Protein AF-A0A2R4LZC9-F1 (afdb_monomer)

Foldseek 3Di:
DVVVVLVVVVVVLCCQCPNDPVGRHDPDPVLNVLSVVLVVLSVVLVVVVVVCPDPPHDDPVSVVVSVVSVVVSVVSVVVSVVVVLVVDVVPDDPQVNVLVVLLVLLVCLLVLLVVLLVLLVVLLVCAPPPPNPVSLVVSVVSLVSNLVSLCCLQPPDDPPHPQDDDPVLNVLSVVLNVLVVVLVVLSVVCSVCSNDPCSVVSSVVNVVSSVVSSVSSVVSSVVSVVD

Organism: NCBI:txid875171

Sequence (227 aa):
MIEQTRMEISTALVALAEGNDAIPPITNGNIRTQIGSVEMVWKGLDKKAATFLSETGLTDEEVLKLTFKSQSLEKLWRNVAQSLELQTSVNQAPEKLVRTRIITTATNQSRLLQEAGKEACLIHLAHKSQVSAAQVETLKDILATFDQNIFELTFVRPASAPAPQSDVLEQAAFNTWQDWVGLETLFEGVIEDPNGQDMINLLPDMSYGIEFLNMKLHENIAIFMSL

Mean predicted aligned error: 8.37 Å

pLDDT: mean 82.49, std 9.73, range [47.84, 95.5]

Solvent-accessible surface area (backbone atoms only — not comparable to full-atom values): 12672 Å² total; per-residue (Å²): 108,72,70,55,55,55,48,51,54,53,51,49,53,48,32,48,63,70,26,53,100,89,38,76,47,57,79,53,67,69,56,46,53,42,49,55,51,33,51,56,48,44,58,60,48,52,60,50,52,55,48,50,76,35,97,80,53,75,54,72,71,54,51,52,55,49,50,58,50,51,54,51,37,51,53,41,48,50,53,41,52,52,53,53,49,52,56,44,61,78,73,53,60,71,67,60,49,54,54,49,49,52,53,51,56,54,58,45,43,51,51,38,51,54,49,35,54,49,39,54,52,49,45,54,72,38,66,95,49,98,55,54,67,70,47,44,51,52,34,50,54,37,49,55,53,40,51,54,50,52,47,38,75,51,69,61,71,64,96,78,61,86,67,77,86,45,74,68,49,53,51,46,35,46,51,49,51,56,55,43,64,61,47,49,56,56,53,49,49,46,65,76,42,56,81,43,84,61,51,77,65,47,52,61,56,45,52,52,46,47,55,54,52,38,52,49,50,52,50,43,50,51,52,59,73,75,99

Nearest PDB structures (foldseek):
  1vls-assembly1_A-2  TM=6.693E-01  e=8.346E-01  Salmonella enterica subsp. enterica serovar Typhimurium
  4e18-assembly1_A  TM=3.831E-01  e=8.152E-02  Gallus gallus
  8bsa-assembly2_B  TM=8.049E-01  e=3.812E+00  Vibrio cholerae O1 biovar El Tor str. N16961
  2asr-assembly1_A-2  TM=5.289E-01  e=5.444E-01  Escherichia coli
  2lig-assembly1_B  TM=5.229E-01  e=8.346E-01  Salmonella enterica subsp. enterica serovar Typhimurium

Structure (mmCIF, N/CA/C/O backbone):
data_AF-A0A2R4LZC9-F1
#
_entry.id   AF-A0A2R4LZC9-F1
#
loop_
_atom_site.group_PDB
_atom_site.id
_atom_site.type_symbol
_atom_site.label_atom_id
_atom_site.label_alt_id
_atom_site.label_comp_id
_atom_site.label_asym_id
_atom_site.label_entity_id
_atom_site.label_seq_id
_atom_site.pdbx_PDB_ins_code
_atom_site.Cartn_x
_atom_site.Cartn_y
_atom_site.Cartn_z
_atom_site.occupancy
_atom_site.B_iso_or_equiv
_atom_site.auth_seq_id
_atom_site.auth_comp_id
_atom_site.auth_asym_id
_atom_site.auth_atom_id
_atom_site.pdbx_PDB_model_num
ATOM 1 N N . MET A 1 1 ? -7.813 -16.197 -0.475 1.00 64.56 1 MET A N 1
ATOM 2 C CA . MET A 1 1 ? -7.073 -14.958 -0.805 1.00 64.56 1 MET A CA 1
ATOM 3 C C . MET A 1 1 ? -5.991 -14.657 0.231 1.00 64.56 1 MET A C 1
ATOM 5 O O . MET A 1 1 ? -4.830 -14.715 -0.130 1.00 64.56 1 MET A O 1
ATOM 9 N N . ILE A 1 2 ? -6.318 -14.458 1.518 1.00 70.25 2 ILE A N 1
ATOM 10 C CA . ILE A 1 2 ? -5.318 -14.106 2.554 1.00 70.25 2 ILE A CA 1
ATOM 11 C C . ILE A 1 2 ? -4.211 -15.165 2.717 1.00 70.25 2 ILE A C 1
ATOM 13 O O . ILE A 1 2 ? -3.034 -14.823 2.790 1.00 70.25 2 ILE A O 1
ATOM 17 N N . GLU A 1 3 ? -4.555 -16.456 2.731 1.00 75.31 3 GLU A N 1
ATOM 18 C CA . GLU A 1 3 ? -3.554 -17.536 2.806 1.00 75.31 3 GLU A CA 1
ATOM 19 C C . GLU A 1 3 ? -2.592 -17.541 1.613 1.00 75.31 3 GLU A C 1
ATOM 21 O O . GLU A 1 3 ? -1.402 -17.805 1.774 1.00 75.31 3 GLU A O 1
ATOM 26 N N . GLN A 1 4 ? -3.091 -17.192 0.428 1.00 78.94 4 GLN A N 1
ATOM 27 C CA . GLN A 1 4 ? -2.284 -17.108 -0.781 1.00 78.94 4 GLN A CA 1
ATOM 28 C C . GLN A 1 4 ? -1.288 -15.945 -0.699 1.00 78.94 4 GLN A C 1
ATOM 30 O O . GLN A 1 4 ? -0.097 -16.160 -0.902 1.00 78.94 4 GLN A O 1
ATOM 35 N N . THR A 1 5 ? -1.732 -14.760 -0.270 1.00 81.25 5 THR A N 1
ATOM 36 C CA . THR A 1 5 ? -0.850 -13.601 -0.046 1.00 81.25 5 THR A CA 1
ATOM 37 C C . THR A 1 5 ? 0.246 -13.902 0.983 1.00 81.25 5 THR A C 1
ATOM 39 O O . THR A 1 5 ? 1.401 -13.516 0.805 1.00 81.25 5 THR A O 1
ATOM 42 N N . ARG A 1 6 ? -0.074 -14.642 2.055 1.00 85.06 6 ARG A N 1
ATOM 43 C CA . ARG A 1 6 ? 0.916 -15.064 3.066 1.00 85.06 6 ARG A CA 1
ATOM 44 C C . ARG A 1 6 ? 2.002 -15.970 2.471 1.00 85.06 6 ARG A C 1
ATOM 46 O O . ARG A 1 6 ? 3.188 -15.815 2.784 1.00 85.06 6 ARG A O 1
ATOM 53 N N . MET A 1 7 ? 1.613 -16.903 1.602 1.00 84.88 7 MET A N 1
ATOM 54 C CA . MET A 1 7 ? 2.568 -17.754 0.889 1.00 84.88 7 MET A CA 1
ATOM 55 C C . MET A 1 7 ? 3.427 -16.938 -0.078 1.00 84.88 7 MET A C 1
ATOM 57 O O . MET A 1 7 ? 4.645 -17.071 -0.043 1.00 84.88 7 MET A O 1
ATOM 61 N N . GLU A 1 8 ? 2.823 -16.042 -0.859 1.00 86.50 8 GLU A N 1
ATOM 62 C CA . GLU A 1 8 ? 3.527 -15.182 -1.820 1.00 86.50 8 GLU A CA 1
ATOM 63 C C . GLU A 1 8 ? 4.607 -14.322 -1.152 1.00 86.50 8 GLU A C 1
ATOM 65 O O . GLU A 1 8 ? 5.733 -14.269 -1.646 1.00 86.50 8 GLU A O 1
ATOM 70 N N . ILE A 1 9 ? 4.322 -13.724 0.012 1.00 85.88 9 ILE A N 1
ATOM 71 C CA . ILE A 1 9 ? 5.315 -12.959 0.789 1.00 85.88 9 ILE A CA 1
ATOM 72 C C . ILE A 1 9 ? 6.495 -13.848 1.193 1.00 85.88 9 ILE A C 1
ATOM 74 O O . ILE A 1 9 ? 7.657 -13.453 1.072 1.00 85.88 9 ILE A O 1
ATOM 78 N N . SER A 1 10 ? 6.204 -15.063 1.657 1.00 86.81 10 SER A N 1
ATOM 79 C CA . SER A 1 10 ? 7.230 -16.014 2.085 1.00 86.81 10 SER A CA 1
ATOM 80 C C . SER A 1 10 ? 8.095 -16.466 0.903 1.00 86.81 10 SER A C 1
ATOM 82 O O . SER A 1 10 ? 9.320 -16.495 1.011 1.00 86.81 10 SER A O 1
ATOM 84 N N . THR A 1 11 ? 7.483 -16.747 -0.249 1.00 87.19 11 THR A N 1
ATOM 85 C CA . THR A 1 11 ? 8.185 -17.090 -1.493 1.00 87.19 11 THR A CA 1
ATOM 86 C C . THR A 1 11 ? 9.048 -15.931 -1.991 1.00 87.19 11 THR A C 1
ATOM 88 O O . THR A 1 11 ? 10.195 -16.151 -2.377 1.00 87.19 11 THR A O 1
ATOM 91 N N . ALA A 1 12 ? 8.543 -14.696 -1.947 1.00 86.81 12 ALA A N 1
ATOM 92 C CA . ALA A 1 12 ? 9.288 -13.513 -2.366 1.00 86.81 12 ALA A CA 1
ATOM 93 C C . ALA A 1 12 ? 10.525 -13.268 -1.486 1.00 86.81 12 ALA A C 1
ATOM 95 O O . ALA A 1 12 ? 11.595 -12.958 -2.005 1.00 86.81 12 ALA A O 1
ATOM 96 N N . LEU A 1 13 ? 10.411 -13.462 -0.168 1.00 87.06 13 LEU A N 1
ATOM 97 C CA . LEU A 1 13 ? 11.542 -13.358 0.761 1.00 87.06 13 LEU A CA 1
ATOM 98 C C . LEU A 1 13 ? 12.658 -14.353 0.430 1.00 87.06 13 LEU A C 1
ATOM 100 O O . LEU A 1 13 ? 13.827 -13.967 0.388 1.00 87.06 13 LEU A O 1
ATOM 104 N N . VAL A 1 14 ? 12.295 -15.607 0.146 1.00 86.56 14 VAL A N 1
ATOM 105 C CA . VAL A 1 14 ? 13.251 -16.642 -0.273 1.00 86.56 14 VAL A CA 1
ATOM 106 C C . VAL A 1 14 ? 13.894 -16.264 -1.605 1.00 86.56 14 VAL A C 1
ATOM 108 O O . VAL A 1 14 ? 15.117 -16.264 -1.711 1.00 86.56 14 VAL A O 1
ATOM 111 N N . ALA A 1 15 ? 13.097 -15.851 -2.594 1.00 87.38 15 ALA A N 1
ATOM 112 C CA . ALA A 1 15 ? 13.604 -15.443 -3.902 1.00 87.38 15 ALA A CA 1
ATOM 113 C C . ALA A 1 15 ? 14.590 -14.264 -3.815 1.00 87.38 15 ALA A C 1
ATOM 115 O O . ALA A 1 15 ? 15.596 -14.254 -4.515 1.00 87.38 15 ALA A O 1
ATOM 116 N N . LEU A 1 16 ? 14.353 -13.289 -2.934 1.00 85.81 16 LEU A N 1
ATOM 117 C CA . LEU A 1 16 ? 15.263 -12.155 -2.735 1.00 85.81 16 LEU A CA 1
ATOM 118 C C . LEU A 1 16 ? 16.578 -12.559 -2.046 1.00 85.81 16 LEU A C 1
ATOM 120 O O . LEU A 1 16 ? 17.628 -11.972 -2.323 1.00 85.81 16 LEU A O 1
ATOM 124 N N . ALA A 1 17 ? 16.531 -13.544 -1.146 1.00 84.81 17 ALA A N 1
ATOM 125 C CA . ALA A 1 17 ? 17.695 -14.008 -0.396 1.00 84.81 17 ALA A CA 1
ATOM 126 C C . ALA A 1 17 ? 18.562 -15.009 -1.179 1.00 84.81 17 ALA A C 1
ATOM 128 O O . ALA A 1 17 ? 19.791 -14.921 -1.133 1.00 84.81 17 ALA A O 1
ATOM 129 N N . GLU A 1 18 ? 17.928 -15.952 -1.874 1.00 86.50 18 GLU A N 1
ATOM 130 C CA . GLU A 1 18 ? 18.571 -17.108 -2.514 1.00 86.50 18 GLU A CA 1
ATOM 131 C C . GLU A 1 18 ? 18.628 -16.992 -4.041 1.00 86.50 18 GLU A C 1
ATOM 133 O O . GLU A 1 18 ? 19.470 -17.623 -4.680 1.00 86.50 18 GLU A O 1
ATOM 138 N N . GLY A 1 19 ? 17.799 -16.124 -4.622 1.00 84.31 19 GLY A N 1
ATOM 139 C CA . GLY A 1 19 ? 17.602 -16.021 -6.061 1.00 84.31 19 GLY A CA 1
ATOM 140 C C . GLY A 1 19 ? 16.638 -17.077 -6.608 1.00 84.31 19 GLY A C 1
ATOM 141 O O . GLY A 1 19 ? 16.327 -18.076 -5.963 1.00 84.31 19 GLY A O 1
ATOM 142 N N . ASN A 1 20 ? 16.152 -16.847 -7.823 1.00 88.38 20 ASN A N 1
ATOM 143 C CA . ASN A 1 20 ? 15.437 -17.815 -8.652 1.00 88.38 20 ASN A CA 1
ATOM 144 C C . ASN A 1 20 ? 15.659 -17.491 -10.144 1.00 88.38 20 ASN A C 1
ATOM 146 O O . ASN A 1 20 ? 16.451 -16.610 -10.479 1.00 88.38 20 ASN A O 1
ATOM 150 N N . ASP A 1 21 ? 14.946 -18.175 -11.041 1.00 81.12 21 ASP A N 1
ATOM 151 C CA . ASP A 1 21 ? 15.086 -17.987 -12.495 1.00 81.12 21 ASP A CA 1
ATOM 152 C C . ASP A 1 21 ? 14.778 -16.553 -12.975 1.00 81.12 21 ASP A C 1
ATOM 154 O O . ASP A 1 21 ? 15.247 -16.143 -14.036 1.00 81.12 21 ASP A O 1
ATOM 158 N N . ALA A 1 22 ? 14.007 -15.779 -12.205 1.00 79.31 22 ALA A N 1
ATOM 159 C CA . ALA A 1 22 ? 13.596 -14.417 -12.548 1.00 79.31 22 ALA A CA 1
ATOM 160 C C . ALA A 1 22 ? 14.361 -13.326 -11.776 1.00 79.31 22 ALA A C 1
ATOM 162 O O . ALA A 1 22 ? 14.477 -12.198 -12.256 1.00 79.31 22 ALA A O 1
ATOM 163 N N . ILE A 1 23 ? 14.866 -13.633 -10.580 1.00 80.25 23 ILE A N 1
ATOM 164 C CA . ILE A 1 23 ? 15.463 -12.673 -9.650 1.00 80.25 23 ILE A CA 1
ATOM 165 C C . ILE A 1 23 ? 16.840 -13.198 -9.231 1.00 80.25 23 ILE A C 1
ATOM 167 O O . ILE A 1 23 ? 16.914 -14.210 -8.535 1.00 80.25 23 ILE A O 1
ATOM 171 N N . PRO A 1 24 ? 17.948 -12.533 -9.604 1.00 84.00 24 PRO A N 1
ATOM 172 C CA . PRO A 1 24 ? 19.263 -12.925 -9.116 1.00 84.00 24 PRO A CA 1
ATOM 173 C C . PRO A 1 24 ? 19.381 -12.666 -7.603 1.00 84.00 24 PRO A C 1
ATOM 175 O O . PRO A 1 24 ? 18.796 -11.704 -7.096 1.00 84.00 24 PRO A O 1
ATOM 178 N N . PRO A 1 25 ? 20.174 -13.471 -6.874 1.00 85.56 25 PRO A N 1
ATOM 179 C CA . PRO A 1 25 ? 20.336 -13.301 -5.436 1.00 85.56 25 PRO A CA 1
ATOM 180 C C . PRO A 1 25 ? 20.969 -11.948 -5.100 1.00 85.56 25 PRO A C 1
ATOM 182 O O . PRO A 1 25 ? 21.952 -11.525 -5.720 1.00 85.56 25 PRO A O 1
ATOM 185 N N . ILE A 1 26 ? 20.456 -11.285 -4.063 1.00 85.00 26 ILE A N 1
ATOM 186 C CA . ILE A 1 26 ? 21.040 -10.037 -3.567 1.00 85.00 26 ILE A CA 1
ATOM 187 C C . ILE A 1 26 ? 22.349 -10.349 -2.839 1.00 85.00 26 ILE A C 1
ATOM 189 O O . ILE A 1 26 ? 22.366 -10.997 -1.796 1.00 85.00 26 ILE A O 1
ATOM 193 N N . THR A 1 27 ? 23.468 -9.840 -3.356 1.00 84.25 27 THR A N 1
ATOM 194 C CA . THR A 1 27 ? 24.811 -10.100 -2.805 1.00 84.2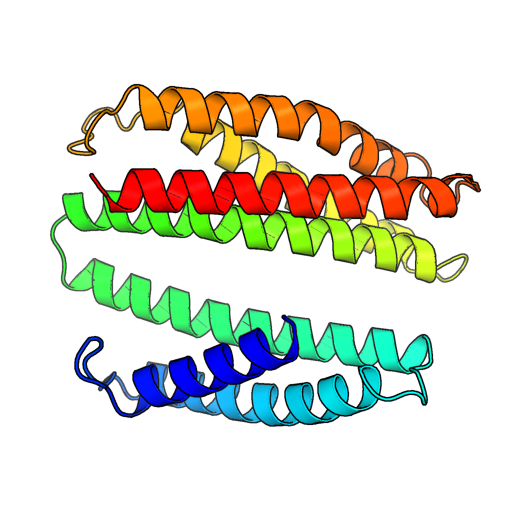5 27 THR A CA 1
ATOM 195 C C . THR A 1 27 ? 25.283 -9.050 -1.795 1.00 84.25 27 THR A C 1
ATOM 197 O O . THR A 1 27 ? 26.231 -9.296 -1.050 1.00 84.25 27 THR A O 1
ATOM 200 N N . ASN A 1 28 ? 24.624 -7.889 -1.722 1.00 87.38 28 ASN A N 1
ATOM 201 C CA . ASN A 1 28 ? 24.984 -6.818 -0.792 1.00 87.38 28 ASN A CA 1
ATOM 202 C C . ASN A 1 28 ? 24.701 -7.229 0.668 1.00 87.38 28 ASN A C 1
ATOM 204 O O . ASN A 1 28 ? 23.551 -7.454 1.045 1.00 87.38 28 ASN A O 1
ATOM 208 N N . GLY A 1 29 ? 25.743 -7.282 1.506 1.00 86.56 29 GLY A N 1
ATOM 209 C CA . GLY A 1 29 ? 25.640 -7.751 2.895 1.00 86.56 29 GLY A CA 1
ATOM 210 C C . GLY A 1 29 ? 24.701 -6.931 3.791 1.00 86.56 29 GLY A C 1
ATOM 211 O O . GLY A 1 29 ? 24.009 -7.503 4.638 1.00 86.56 29 GLY A O 1
ATOM 212 N N . ASN A 1 30 ? 24.608 -5.615 3.574 1.00 87.00 30 ASN A N 1
ATOM 213 C CA . ASN A 1 30 ? 23.707 -4.754 4.344 1.00 87.00 30 ASN A CA 1
ATOM 214 C C . ASN A 1 30 ? 22.245 -5.042 3.986 1.00 87.00 30 ASN A C 1
ATOM 216 O O . ASN A 1 30 ? 21.420 -5.234 4.878 1.00 87.00 30 ASN A O 1
ATOM 220 N N . ILE A 1 31 ? 21.941 -5.151 2.689 1.00 87.56 31 ILE A N 1
ATOM 221 C CA . ILE A 1 31 ? 20.583 -5.448 2.210 1.00 87.56 31 ILE A CA 1
ATOM 222 C C . ILE A 1 31 ? 20.159 -6.856 2.647 1.00 87.56 31 ILE A C 1
ATOM 224 O O . ILE A 1 31 ? 19.050 -7.038 3.141 1.00 87.56 31 ILE A O 1
ATOM 228 N N . ARG A 1 32 ? 21.060 -7.847 2.586 1.00 88.50 32 ARG A N 1
ATOM 229 C CA . ARG A 1 32 ? 20.784 -9.203 3.098 1.00 88.50 32 ARG A CA 1
ATOM 230 C C . ARG A 1 32 ? 20.438 -9.217 4.587 1.00 88.50 32 ARG A C 1
ATOM 232 O O . ARG A 1 32 ? 19.522 -9.925 4.993 1.00 88.50 32 ARG A O 1
ATOM 239 N N . THR A 1 33 ? 21.137 -8.426 5.400 1.00 89.81 33 THR A N 1
ATOM 240 C CA . THR A 1 33 ? 20.854 -8.323 6.843 1.00 89.81 33 THR A CA 1
ATOM 241 C C . THR A 1 33 ? 19.473 -7.715 7.101 1.00 89.81 33 THR A C 1
ATOM 243 O O . THR A 1 33 ? 18.733 -8.174 7.976 1.00 89.81 33 THR A O 1
ATOM 246 N N . GLN A 1 34 ? 19.094 -6.706 6.313 1.00 89.00 34 GLN A N 1
ATOM 247 C CA . GLN A 1 34 ? 17.756 -6.121 6.374 1.00 89.00 34 GLN A CA 1
ATOM 248 C C . GLN A 1 34 ? 16.681 -7.140 5.967 1.00 89.00 34 GLN A C 1
ATOM 250 O O . GLN A 1 34 ? 15.702 -7.285 6.693 1.00 89.00 34 GLN A O 1
ATOM 255 N N . ILE A 1 35 ? 16.889 -7.907 4.889 1.00 88.75 35 ILE A N 1
ATOM 256 C CA . ILE A 1 35 ? 15.975 -8.983 4.461 1.00 88.75 35 ILE A CA 1
ATOM 257 C C . ILE A 1 35 ? 15.809 -10.039 5.561 1.00 88.75 35 ILE A C 1
ATOM 259 O O . ILE A 1 35 ? 14.683 -10.402 5.887 1.00 88.75 35 ILE A O 1
ATOM 263 N N . GLY A 1 36 ? 16.894 -10.472 6.211 1.00 88.12 36 GLY A N 1
ATOM 264 C CA . GLY A 1 36 ? 16.802 -11.408 7.339 1.00 88.12 36 GLY A CA 1
ATOM 265 C C . GLY A 1 36 ? 16.009 -10.842 8.527 1.00 88.12 36 GLY A C 1
ATOM 266 O O . GLY A 1 36 ? 15.264 -11.561 9.193 1.00 88.12 36 GLY A O 1
ATOM 267 N N . SER A 1 37 ? 16.106 -9.531 8.765 1.00 89.50 37 SER A N 1
ATOM 268 C CA . SER A 1 37 ? 15.310 -8.848 9.794 1.00 89.50 37 SER A CA 1
ATOM 269 C C . SER A 1 37 ? 13.822 -8.815 9.432 1.00 89.50 37 SER A C 1
ATOM 271 O O . SER A 1 37 ? 12.977 -9.065 10.293 1.00 89.50 37 SER A O 1
ATOM 273 N N . VAL A 1 38 ? 13.498 -8.554 8.160 1.00 89.69 38 VAL A N 1
ATOM 274 C CA . VAL A 1 38 ? 12.129 -8.631 7.626 1.00 89.69 38 VAL A CA 1
ATOM 275 C C . VAL A 1 38 ? 11.570 -10.042 7.800 1.00 89.69 38 VAL A C 1
ATOM 277 O O . VAL A 1 38 ? 10.480 -10.199 8.341 1.00 89.69 38 VAL A O 1
ATOM 280 N N . GLU A 1 39 ? 12.324 -11.070 7.409 1.00 89.62 39 GLU A N 1
ATOM 281 C CA . GLU A 1 39 ? 11.902 -12.471 7.499 1.00 89.62 39 GLU A CA 1
ATOM 282 C C . GLU A 1 39 ? 11.582 -12.883 8.945 1.00 89.62 39 GLU A C 1
ATOM 284 O O . GLU A 1 39 ? 10.563 -13.526 9.212 1.00 89.62 39 GLU A O 1
ATOM 289 N N . MET A 1 40 ? 12.416 -12.471 9.904 1.00 88.69 40 MET A N 1
ATOM 290 C CA . MET A 1 40 ? 12.198 -12.749 11.324 1.00 88.69 40 MET A CA 1
ATOM 291 C C . MET A 1 40 ? 10.902 -12.107 11.845 1.00 88.69 40 MET A C 1
ATOM 293 O O . MET A 1 40 ? 10.131 -12.758 12.556 1.00 88.69 40 MET A O 1
ATOM 297 N N . VAL A 1 41 ? 10.644 -10.842 11.498 1.00 88.25 41 VAL A N 1
ATOM 298 C CA . VAL A 1 41 ? 9.414 -10.144 11.905 1.00 88.25 41 VAL A CA 1
ATOM 299 C C . VAL A 1 41 ? 8.193 -10.744 11.207 1.00 88.25 41 VAL A C 1
ATOM 301 O O . VAL A 1 41 ? 7.177 -10.968 11.869 1.00 88.25 41 VAL A O 1
ATOM 304 N N . TRP A 1 42 ? 8.308 -11.074 9.917 1.00 89.94 42 TRP A N 1
ATOM 305 C CA . TRP A 1 42 ? 7.261 -11.731 9.138 1.00 89.94 42 TRP A CA 1
ATOM 306 C C . TRP A 1 42 ? 6.847 -13.061 9.761 1.00 89.94 42 TRP A C 1
ATOM 308 O O . TRP A 1 42 ? 5.672 -13.237 10.049 1.00 89.94 42 TRP A O 1
ATOM 318 N N . LYS A 1 43 ? 7.789 -13.954 10.091 1.00 87.25 43 LYS A N 1
ATOM 319 C CA . LYS A 1 43 ? 7.489 -15.237 10.760 1.00 87.25 43 LYS A CA 1
ATOM 320 C C . LYS A 1 43 ? 6.693 -15.054 12.057 1.00 87.25 43 LYS A C 1
ATOM 322 O O . LYS A 1 43 ? 5.785 -15.829 12.358 1.00 87.25 43 LYS A O 1
ATOM 327 N N . GLY A 1 44 ? 7.016 -14.018 12.832 1.00 84.38 44 GLY A N 1
ATOM 328 C CA . GLY A 1 44 ? 6.282 -13.677 14.050 1.00 84.38 44 GLY A CA 1
ATOM 329 C C . GLY A 1 44 ? 4.873 -13.133 13.787 1.00 84.38 44 GLY A C 1
ATOM 330 O O . GLY A 1 44 ? 3.962 -13.409 14.572 1.00 84.38 44 GLY A O 1
ATOM 331 N N . LEU A 1 45 ? 4.695 -12.361 12.713 1.00 85.56 45 LEU A N 1
ATOM 332 C CA . LEU A 1 45 ? 3.406 -11.811 12.290 1.00 85.56 45 LEU A CA 1
ATOM 333 C C . LEU A 1 45 ? 2.510 -12.894 11.678 1.00 85.56 45 LEU A C 1
ATOM 335 O O . LEU A 1 45 ? 1.354 -13.010 12.067 1.00 85.56 45 LEU A O 1
ATOM 339 N N . ASP A 1 46 ? 3.064 -13.725 10.801 1.00 86.62 46 ASP A N 1
ATOM 340 C CA . ASP A 1 46 ? 2.389 -14.808 10.088 1.00 86.62 46 ASP A CA 1
ATOM 341 C C . ASP A 1 46 ? 1.723 -15.800 11.051 1.00 86.62 46 ASP A C 1
ATOM 343 O O . ASP A 1 46 ? 0.550 -16.144 10.904 1.00 86.62 46 ASP A O 1
ATOM 347 N N . LYS A 1 47 ? 2.431 -16.159 12.130 1.00 81.38 47 LYS A N 1
ATOM 348 C CA . LYS A 1 47 ? 1.883 -17.000 13.201 1.00 81.38 47 LYS A CA 1
ATOM 349 C C . LYS A 1 47 ? 0.651 -16.376 13.865 1.00 81.38 47 LYS A C 1
ATOM 351 O O . LYS A 1 47 ? -0.293 -17.090 14.180 1.00 81.38 47 LYS A O 1
ATOM 356 N N . LYS A 1 48 ? 0.660 -15.059 14.094 1.00 78.31 48 LYS A N 1
ATOM 357 C CA . LYS A 1 48 ? -0.468 -14.343 14.712 1.00 78.31 48 LYS A CA 1
ATOM 358 C C . LYS A 1 48 ? -1.617 -14.120 13.735 1.00 78.31 48 LYS A C 1
ATOM 360 O O . LYS A 1 48 ? -2.768 -14.223 14.140 1.00 78.31 48 LYS A O 1
ATOM 365 N N . ALA A 1 49 ? -1.314 -13.860 12.465 1.00 78.44 49 ALA A N 1
ATOM 366 C CA . ALA A 1 49 ? -2.310 -13.775 11.404 1.00 78.44 49 ALA A CA 1
ATOM 367 C C . ALA A 1 49 ? -3.050 -15.111 11.233 1.00 78.44 49 ALA A C 1
ATOM 369 O O . ALA A 1 49 ? -4.268 -15.117 11.106 1.00 78.44 49 ALA A O 1
ATOM 370 N N . ALA A 1 50 ? -2.354 -16.250 11.328 1.00 77.50 50 ALA A N 1
ATOM 371 C CA . ALA A 1 50 ? -3.000 -17.564 11.333 1.00 77.50 50 ALA A CA 1
ATOM 372 C C . ALA A 1 50 ? -3.981 -17.738 12.508 1.00 77.50 50 ALA A C 1
ATOM 374 O O . ALA A 1 50 ? -5.053 -18.303 12.329 1.00 77.50 50 ALA A O 1
ATOM 375 N N . THR A 1 51 ? -3.638 -17.228 13.697 1.00 74.12 51 THR A N 1
ATOM 376 C CA . THR A 1 51 ? -4.540 -17.229 14.862 1.00 74.12 51 THR A CA 1
ATOM 377 C C . THR A 1 51 ? -5.733 -16.291 14.668 1.00 74.12 51 THR A C 1
ATOM 379 O O . THR A 1 51 ? -6.847 -16.670 15.008 1.00 74.12 51 THR A O 1
ATOM 382 N N . PHE A 1 52 ? -5.538 -15.110 14.075 1.00 72.50 52 PHE A N 1
ATOM 383 C CA . PHE A 1 52 ? -6.638 -14.193 13.751 1.00 72.50 52 PHE A CA 1
ATOM 384 C C . PHE A 1 52 ? -7.659 -14.813 12.792 1.00 72.50 52 PHE A C 1
ATOM 386 O O . PHE A 1 52 ? -8.857 -14.645 12.970 1.00 72.50 52 PHE A O 1
ATOM 393 N N . LEU A 1 53 ? -7.176 -15.551 11.791 1.00 73.94 53 LEU A N 1
ATOM 394 C CA . LEU A 1 53 ? -8.015 -16.229 10.801 1.00 73.94 53 LEU A CA 1
ATOM 395 C C . LEU A 1 53 ? -8.688 -17.500 11.345 1.00 73.94 53 LEU A C 1
ATOM 397 O O . LEU A 1 53 ? -9.479 -18.117 10.637 1.00 73.94 53 LEU A O 1
ATOM 401 N N . SER A 1 54 ? -8.364 -17.909 12.574 1.00 73.69 54 SER A N 1
ATOM 402 C CA . SER A 1 54 ? -9.031 -19.022 13.246 1.00 73.69 54 SER A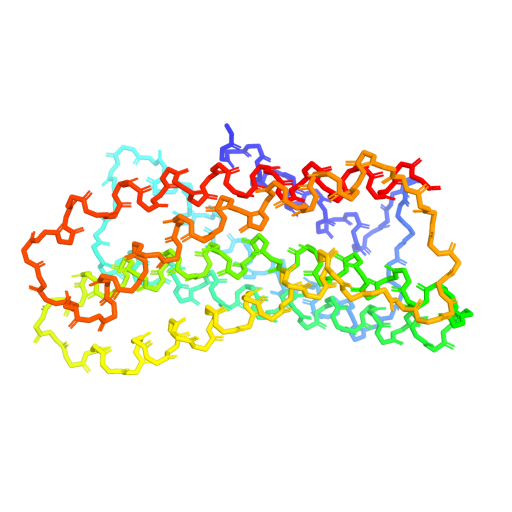 CA 1
ATOM 403 C C . SER A 1 54 ? -10.290 -18.543 13.977 1.00 73.69 54 SER A C 1
ATOM 405 O O . SER A 1 54 ? -10.399 -17.377 14.349 1.00 73.69 54 SER A O 1
ATOM 407 N N . GLU A 1 55 ? -11.244 -19.446 14.212 1.00 62.59 55 GLU A N 1
ATOM 408 C CA . GLU A 1 55 ? -12.579 -19.126 14.757 1.00 62.59 55 GLU A CA 1
ATOM 409 C C . GLU A 1 55 ? -12.576 -18.458 16.148 1.00 62.59 55 GLU A C 1
ATOM 411 O O . GLU A 1 55 ? -13.614 -18.003 16.620 1.00 62.59 55 GLU A O 1
ATOM 416 N N . THR A 1 56 ? -11.427 -18.377 16.824 1.00 68.69 56 THR A N 1
ATOM 417 C CA . THR A 1 56 ? -11.305 -17.796 18.167 1.00 68.69 56 THR A CA 1
ATOM 418 C C . THR A 1 56 ? -11.278 -16.266 18.207 1.00 68.69 56 THR A C 1
ATOM 420 O O . THR A 1 56 ? -11.397 -15.710 19.297 1.00 68.69 56 THR A O 1
ATOM 423 N N . GLY A 1 57 ? -11.163 -15.579 17.063 1.00 63.34 57 GLY A N 1
ATOM 424 C CA . GLY A 1 57 ? -11.106 -14.111 17.001 1.00 63.34 57 GLY A CA 1
ATOM 425 C C . GLY A 1 57 ? -9.898 -13.504 17.737 1.00 63.34 57 GLY A C 1
ATOM 426 O O . GLY A 1 57 ? -9.065 -14.217 18.295 1.00 63.34 57 GLY A O 1
ATOM 427 N N . LEU A 1 58 ? -9.780 -12.174 17.717 1.00 73.25 58 LEU A N 1
ATOM 428 C CA . LEU A 1 58 ? -8.801 -11.413 18.506 1.00 73.25 58 LEU A CA 1
ATOM 429 C C . LEU A 1 58 ? -9.513 -10.307 19.287 1.00 73.25 58 LEU A C 1
ATOM 431 O O . LEU A 1 58 ? -10.506 -9.752 18.823 1.00 73.25 58 LEU A O 1
ATOM 435 N N . THR A 1 59 ? -8.978 -9.965 20.454 1.00 79.75 59 THR A N 1
ATOM 436 C CA . THR A 1 59 ? -9.387 -8.779 21.222 1.00 79.75 59 THR A CA 1
ATOM 437 C C . THR A 1 59 ? -8.827 -7.490 20.605 1.00 79.75 59 THR A C 1
ATOM 439 O O . THR A 1 59 ? -7.799 -7.524 19.925 1.00 79.75 59 THR A O 1
ATOM 442 N N . ASP A 1 60 ? -9.431 -6.333 20.894 1.00 75.44 60 ASP A N 1
ATOM 443 C CA . ASP A 1 60 ? -8.955 -5.024 20.402 1.00 75.44 60 ASP A CA 1
ATOM 444 C C . ASP A 1 60 ? -7.481 -4.760 20.755 1.00 75.44 60 ASP A C 1
ATOM 446 O O . ASP A 1 60 ? -6.703 -4.270 19.936 1.00 75.44 60 ASP A O 1
ATOM 450 N N . GLU A 1 61 ? -7.049 -5.152 21.958 1.00 78.00 61 GLU A N 1
ATOM 451 C CA . GLU A 1 61 ? -5.652 -5.022 22.387 1.00 78.00 61 GLU A CA 1
ATOM 452 C C . GLU A 1 61 ? -4.705 -5.884 21.532 1.00 78.00 61 GLU A C 1
ATOM 454 O O . GLU A 1 61 ? -3.574 -5.490 21.223 1.00 78.00 61 GLU A O 1
ATOM 459 N N . GLU A 1 62 ? -5.146 -7.073 21.127 1.00 78.31 62 GLU A N 1
ATOM 460 C CA . GLU A 1 62 ? -4.382 -7.953 20.247 1.00 78.31 62 GLU A CA 1
ATOM 461 C C . GLU A 1 62 ? -4.337 -7.433 18.812 1.00 78.31 62 GLU A C 1
ATOM 463 O O . GLU A 1 62 ? -3.277 -7.529 18.186 1.00 78.31 62 GLU A O 1
ATOM 468 N N . VAL A 1 63 ? -5.427 -6.831 18.326 1.00 76.25 63 VAL A N 1
ATOM 469 C CA . VAL A 1 63 ? -5.478 -6.135 17.033 1.00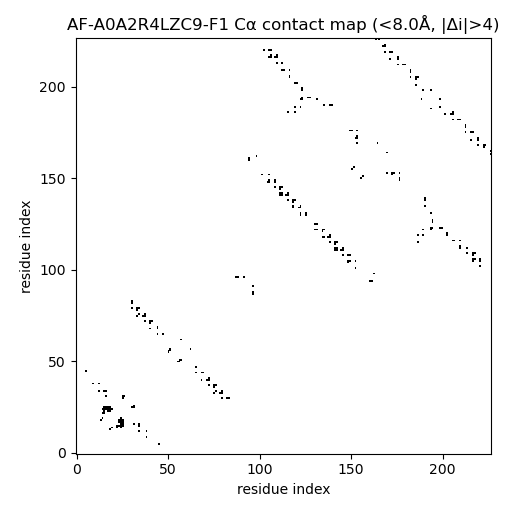 76.25 63 VAL A CA 1
ATOM 470 C C . VAL A 1 63 ? -4.498 -4.962 17.029 1.00 76.25 63 VAL A C 1
ATOM 472 O O . VAL A 1 63 ? -3.649 -4.890 16.143 1.00 76.25 63 VAL A O 1
ATOM 475 N N . LEU A 1 64 ? -4.493 -4.115 18.063 1.00 77.12 64 LEU A N 1
ATOM 476 C CA . LEU A 1 64 ? -3.524 -3.017 18.195 1.00 77.12 64 LEU A CA 1
ATOM 477 C C . LEU A 1 64 ? -2.074 -3.525 18.193 1.00 77.12 64 LEU A C 1
ATOM 479 O O . LEU A 1 64 ? -1.217 -3.004 17.476 1.00 77.12 64 LEU A O 1
ATOM 483 N N . LYS A 1 65 ? -1.777 -4.594 18.945 1.00 80.38 65 LYS A N 1
ATOM 484 C CA . LYS A 1 65 ? -0.443 -5.226 18.949 1.00 80.38 65 LYS A CA 1
ATOM 485 C C . LYS A 1 65 ? -0.065 -5.812 17.587 1.00 80.38 65 LYS A C 1
ATOM 487 O O . LYS A 1 65 ? 1.123 -5.837 17.252 1.00 80.38 65 LYS A O 1
ATOM 492 N N . LEU A 1 66 ? -1.032 -6.335 16.834 1.00 80.50 66 LEU A N 1
ATOM 493 C CA . LEU A 1 66 ? -0.820 -6.835 15.478 1.00 80.50 66 LEU A CA 1
ATOM 494 C C . LEU A 1 66 ? -0.480 -5.678 14.533 1.00 80.50 66 LEU A C 1
ATOM 496 O O . LEU A 1 66 ? 0.500 -5.783 13.798 1.00 80.50 66 LEU A O 1
ATOM 500 N N . THR A 1 67 ? -1.189 -4.555 14.650 1.00 79.31 67 THR A N 1
ATOM 501 C CA . THR A 1 67 ? -0.939 -3.320 13.896 1.00 79.31 67 THR A CA 1
ATOM 502 C C . THR A 1 67 ? 0.460 -2.754 14.145 1.00 79.31 67 THR A C 1
ATOM 504 O O . THR A 1 67 ? 1.183 -2.448 13.202 1.00 79.31 67 THR A O 1
ATOM 507 N N . PHE A 1 68 ? 0.933 -2.703 15.394 1.00 79.69 68 PHE A N 1
ATOM 508 C CA . PHE A 1 68 ? 2.310 -2.262 15.667 1.00 79.69 68 PHE A CA 1
ATOM 509 C C . PHE A 1 68 ? 3.369 -3.176 15.027 1.00 79.69 68 PHE A C 1
ATOM 511 O O . PHE A 1 68 ? 4.430 -2.722 14.581 1.00 79.69 68 PHE A O 1
ATOM 518 N N . LYS A 1 69 ? 3.102 -4.487 14.974 1.00 81.81 69 LYS A N 1
ATOM 519 C CA . LYS A 1 69 ? 3.997 -5.452 14.322 1.00 81.81 69 LYS A CA 1
ATOM 520 C C . LYS A 1 69 ? 3.959 -5.331 12.802 1.00 81.81 69 LYS A C 1
ATOM 522 O O . LYS A 1 69 ? 5.024 -5.424 12.193 1.00 81.81 69 LYS A O 1
ATOM 527 N N . SER A 1 70 ? 2.791 -5.106 12.201 1.00 82.31 70 SER A N 1
ATOM 528 C CA . SER A 1 70 ? 2.681 -4.881 10.758 1.00 82.31 70 SER A CA 1
ATOM 529 C C . SER A 1 70 ? 3.384 -3.585 10.345 1.00 82.31 70 SER A C 1
ATOM 531 O O . SER A 1 70 ? 4.184 -3.623 9.417 1.00 82.31 70 SER A O 1
ATOM 533 N N . GLN A 1 71 ? 3.237 -2.495 11.104 1.00 81.94 71 GLN A N 1
ATOM 534 C CA . GLN A 1 71 ? 3.982 -1.244 10.886 1.00 81.94 71 GLN A CA 1
ATOM 535 C C . GLN A 1 71 ? 5.501 -1.442 10.986 1.00 81.94 71 GLN A C 1
ATOM 537 O O . GLN A 1 71 ? 6.275 -0.895 10.200 1.00 81.94 71 GLN A O 1
ATOM 542 N N . SER A 1 72 ? 5.953 -2.248 11.951 1.00 83.88 72 SER A N 1
ATOM 543 C CA . SER A 1 72 ? 7.377 -2.573 12.090 1.00 83.88 72 SER A CA 1
ATOM 544 C C . SER A 1 72 ? 7.899 -3.343 10.875 1.00 83.88 72 SER A C 1
ATOM 546 O O . SER A 1 72 ? 8.992 -3.052 10.385 1.00 83.88 72 SER A O 1
ATOM 548 N N . LEU A 1 73 ? 7.118 -4.305 10.375 1.00 86.38 73 LEU A N 1
ATOM 549 C CA . LEU A 1 73 ? 7.445 -5.059 9.169 1.00 86.38 73 LEU A CA 1
ATOM 550 C C . LEU A 1 73 ? 7.489 -4.150 7.937 1.00 86.38 73 LEU A C 1
ATOM 552 O O . LEU A 1 73 ? 8.451 -4.203 7.177 1.00 86.38 73 LEU A O 1
ATOM 556 N N . GLU A 1 74 ? 6.491 -3.285 7.775 1.00 84.62 74 GLU A N 1
ATOM 557 C CA . GLU A 1 74 ? 6.409 -2.316 6.683 1.00 84.62 74 GLU A CA 1
ATOM 558 C C . GLU A 1 74 ? 7.627 -1.386 6.667 1.00 84.62 74 GLU A C 1
ATOM 560 O O . GLU A 1 74 ? 8.265 -1.203 5.630 1.00 84.62 74 GLU A O 1
ATOM 565 N N . LYS A 1 75 ? 8.022 -0.855 7.829 1.00 85.31 75 LYS A N 1
ATOM 566 C CA . LYS A 1 75 ? 9.217 -0.012 7.956 1.00 85.31 75 LYS A CA 1
ATOM 567 C C . LYS A 1 75 ? 10.486 -0.746 7.525 1.00 85.31 75 LYS A C 1
ATOM 569 O O . LYS A 1 75 ? 11.320 -0.170 6.827 1.00 85.31 75 LYS A O 1
ATOM 574 N N . LEU A 1 76 ? 10.652 -2.003 7.936 1.00 85.50 76 LEU A N 1
ATOM 575 C CA . LEU A 1 76 ? 11.802 -2.809 7.525 1.00 85.50 76 LEU A CA 1
ATOM 576 C C . LEU A 1 76 ? 11.781 -3.073 6.017 1.00 85.50 76 LEU A C 1
ATOM 578 O O . LEU A 1 76 ? 12.822 -2.952 5.370 1.00 85.50 76 LEU A O 1
ATOM 582 N N . TRP A 1 77 ? 10.606 -3.349 5.450 1.00 84.56 77 TRP A N 1
ATOM 583 C CA . TRP A 1 77 ? 10.456 -3.529 4.012 1.00 84.56 77 TRP A CA 1
ATOM 584 C C . TRP A 1 77 ? 10.810 -2.272 3.221 1.00 84.56 77 TRP A C 1
ATOM 586 O O . TRP A 1 77 ? 11.542 -2.352 2.234 1.00 84.56 77 TRP A O 1
ATOM 596 N N . ARG A 1 78 ? 10.380 -1.097 3.691 1.00 81.38 78 ARG A N 1
ATOM 597 C CA . ARG A 1 78 ? 10.753 0.192 3.095 1.00 81.38 78 ARG A CA 1
ATOM 598 C C . ARG A 1 78 ? 12.260 0.413 3.089 1.00 81.38 78 ARG A C 1
ATOM 600 O O . ARG A 1 78 ? 12.793 0.879 2.088 1.00 81.38 78 ARG A O 1
ATOM 607 N N . ASN A 1 79 ? 12.953 0.046 4.164 1.00 84.75 79 ASN A N 1
ATOM 608 C CA . ASN A 1 79 ? 14.409 0.173 4.225 1.00 84.75 79 ASN A CA 1
ATOM 609 C C . ASN A 1 79 ? 15.106 -0.712 3.180 1.00 84.75 79 ASN A C 1
ATOM 611 O O . ASN A 1 79 ? 16.079 -0.275 2.562 1.00 84.75 79 ASN A O 1
ATOM 615 N N . VAL A 1 80 ? 14.599 -1.931 2.957 1.00 85.56 80 VAL A N 1
ATOM 616 C CA . VAL A 1 80 ? 15.107 -2.818 1.898 1.00 85.56 80 VAL A CA 1
ATOM 617 C C . VAL A 1 80 ? 14.853 -2.201 0.524 1.00 85.56 80 VAL A C 1
ATOM 619 O O . VAL A 1 80 ? 15.789 -2.081 -0.264 1.00 85.56 80 VAL A O 1
ATOM 622 N N . ALA A 1 81 ? 13.623 -1.751 0.253 1.00 83.06 81 ALA A N 1
ATOM 623 C CA . ALA A 1 81 ? 13.255 -1.135 -1.021 1.00 83.06 81 ALA A CA 1
ATOM 624 C C . ALA A 1 81 ? 14.112 0.104 -1.333 1.00 83.06 81 ALA A C 1
ATOM 626 O O . ALA A 1 81 ? 14.685 0.197 -2.414 1.00 83.06 81 ALA A O 1
ATOM 627 N N . GLN A 1 82 ? 14.293 1.005 -0.362 1.00 81.44 82 GLN A N 1
ATOM 628 C CA . GLN A 1 82 ? 15.152 2.187 -0.506 1.00 81.44 82 GLN A CA 1
ATOM 629 C C . GLN A 1 82 ? 16.617 1.819 -0.751 1.00 81.44 82 GLN A C 1
ATOM 631 O O . GLN A 1 82 ? 17.291 2.453 -1.561 1.00 81.44 82 GLN A O 1
ATOM 636 N N . SER A 1 83 ? 17.125 0.786 -0.075 1.00 84.25 83 SER A N 1
ATOM 637 C CA . SER A 1 83 ? 18.506 0.337 -0.273 1.00 84.25 83 SER A CA 1
ATOM 638 C C . SER A 1 83 ? 18.710 -0.265 -1.669 1.00 84.25 83 SER A C 1
ATOM 640 O O . SER A 1 83 ? 19.745 -0.028 -2.296 1.00 84.25 83 SER A O 1
ATOM 642 N N . LEU A 1 84 ? 17.713 -0.991 -2.186 1.00 81.75 84 LEU A N 1
ATOM 643 C CA . LEU A 1 84 ? 17.703 -1.514 -3.554 1.00 81.75 84 LEU A CA 1
ATOM 644 C C . LEU A 1 84 ? 17.582 -0.399 -4.597 1.00 81.75 84 LEU A C 1
ATOM 646 O O . LEU A 1 84 ? 18.284 -0.426 -5.610 1.00 81.75 84 LEU A O 1
ATOM 650 N N . GLU A 1 85 ? 16.747 0.608 -4.347 1.00 77.06 85 GLU A N 1
ATOM 651 C CA . GLU A 1 85 ? 16.616 1.776 -5.220 1.00 77.06 85 GLU A CA 1
ATOM 652 C C . GLU A 1 85 ? 17.927 2.566 -5.280 1.00 77.06 85 GLU A C 1
ATOM 654 O O . GLU A 1 85 ? 18.403 2.887 -6.369 1.00 77.06 85 GLU A O 1
ATOM 659 N N . LEU A 1 86 ? 18.575 2.802 -4.135 1.00 80.31 86 LEU A N 1
ATOM 660 C CA . LEU A 1 86 ? 19.873 3.470 -4.075 1.00 80.31 86 LEU A CA 1
ATOM 661 C C . LEU A 1 86 ? 20.930 2.687 -4.862 1.00 80.31 86 LEU A C 1
ATOM 663 O O . LEU A 1 86 ? 21.635 3.266 -5.690 1.00 80.31 86 LEU A O 1
ATOM 667 N N . GLN A 1 87 ? 20.998 1.367 -4.675 1.00 78.00 87 GLN A N 1
ATOM 668 C CA . GLN A 1 87 ? 21.890 0.510 -5.455 1.00 78.00 87 GLN A CA 1
ATOM 669 C C . GLN A 1 87 ? 21.595 0.608 -6.959 1.00 78.00 87 GLN A C 1
ATOM 671 O O . GLN A 1 87 ? 22.518 0.643 -7.771 1.00 78.00 87 GLN A O 1
ATOM 676 N N . THR A 1 88 ? 20.323 0.679 -7.341 1.00 72.56 88 THR A N 1
ATOM 677 C CA . THR A 1 88 ? 19.897 0.818 -8.738 1.00 72.56 88 THR A CA 1
ATOM 678 C C . THR A 1 88 ? 20.286 2.186 -9.306 1.00 72.56 88 THR A C 1
ATOM 680 O O . THR A 1 88 ? 20.807 2.256 -10.418 1.00 72.56 88 THR A O 1
ATOM 683 N N . SER A 1 89 ? 20.143 3.260 -8.522 1.00 69.62 89 SER A N 1
ATOM 684 C CA . SER A 1 89 ? 20.507 4.633 -8.905 1.00 69.62 89 SER A CA 1
ATOM 685 C C . SER A 1 89 ? 21.985 4.840 -9.196 1.00 69.62 89 SER A C 1
ATOM 687 O O . SER A 1 89 ? 22.331 5.622 -10.075 1.00 69.62 89 SER A O 1
ATOM 689 N N . VAL A 1 90 ? 22.853 4.095 -8.513 1.00 71.12 90 VAL A N 1
ATOM 690 C CA . VAL A 1 90 ? 24.302 4.146 -8.740 1.00 71.12 90 VAL A CA 1
ATOM 691 C C . VAL A 1 90 ? 24.693 3.407 -10.027 1.00 71.12 90 VAL A C 1
ATOM 693 O O . VAL A 1 90 ? 25.707 3.731 -10.638 1.00 71.12 90 VAL A O 1
ATOM 696 N N . ASN A 1 91 ? 23.889 2.431 -10.462 1.00 66.31 91 ASN A N 1
ATOM 697 C CA . ASN A 1 91 ? 24.264 1.470 -11.503 1.00 66.31 91 ASN A CA 1
ATOM 698 C C . ASN A 1 91 ? 23.498 1.622 -12.830 1.00 66.31 91 ASN A C 1
ATOM 700 O O . ASN A 1 91 ? 23.780 0.878 -13.770 1.00 66.31 91 ASN A O 1
ATOM 704 N N . GLN A 1 92 ? 22.516 2.525 -12.933 1.00 69.75 92 GLN A N 1
ATOM 705 C CA . GLN A 1 92 ? 21.646 2.625 -14.111 1.00 69.75 92 GLN A CA 1
ATOM 706 C C . GLN A 1 92 ? 21.642 4.005 -14.779 1.00 69.75 92 GLN A C 1
ATOM 708 O O . GLN A 1 92 ? 21.892 5.034 -14.159 1.00 69.75 92 GLN A O 1
ATOM 713 N N . ALA A 1 93 ? 21.322 4.008 -16.077 1.00 71.00 93 ALA A N 1
ATOM 714 C CA . ALA A 1 93 ? 21.151 5.220 -16.870 1.00 71.00 93 ALA A CA 1
ATOM 715 C C . ALA A 1 93 ? 19.953 6.066 -16.373 1.00 71.00 93 ALA A C 1
ATOM 717 O O . ALA A 1 93 ? 18.961 5.486 -15.919 1.00 71.00 93 ALA A O 1
ATOM 718 N N . PRO A 1 94 ? 19.987 7.408 -16.521 1.00 69.75 94 PRO A N 1
ATOM 719 C CA . PRO A 1 94 ? 18.958 8.321 -16.004 1.00 69.75 94 PRO A CA 1
ATOM 720 C C . PRO A 1 94 ? 17.513 7.966 -16.385 1.00 69.75 94 PRO A C 1
ATOM 722 O O . PRO A 1 94 ? 16.608 8.094 -15.566 1.00 69.75 94 PRO A O 1
ATOM 725 N N . GLU A 1 95 ? 17.288 7.459 -17.597 1.00 67.88 95 GLU A N 1
ATOM 726 C CA . GLU A 1 95 ? 15.958 7.066 -18.086 1.00 67.88 95 GLU A CA 1
ATOM 727 C C . GLU A 1 95 ? 15.351 5.909 -17.280 1.00 67.88 95 GLU A C 1
ATOM 729 O O . GLU A 1 95 ? 14.167 5.930 -16.933 1.00 67.88 95 GLU A O 1
ATOM 734 N N . LYS A 1 96 ? 16.172 4.920 -16.899 1.00 71.00 96 LYS A N 1
ATOM 735 C CA . LYS A 1 96 ? 15.719 3.804 -16.060 1.00 71.00 96 LYS A CA 1
ATOM 736 C C . LYS A 1 96 ? 15.380 4.259 -14.641 1.00 71.00 96 LYS A C 1
ATOM 738 O O . LYS A 1 96 ? 14.510 3.665 -14.006 1.00 71.00 96 LYS A O 1
ATOM 743 N N . LEU A 1 97 ? 16.006 5.335 -14.163 1.00 70.56 97 LEU A N 1
ATOM 744 C CA . LEU A 1 97 ? 15.703 5.927 -12.858 1.00 70.56 97 LEU A CA 1
ATOM 745 C C . LEU A 1 97 ? 14.358 6.642 -12.855 1.00 70.56 97 LEU A C 1
ATOM 747 O O . LEU A 1 97 ? 13.611 6.509 -11.893 1.00 70.56 97 LEU A O 1
ATOM 751 N N . VAL A 1 98 ? 14.014 7.340 -13.940 1.00 74.94 98 VAL A N 1
ATOM 752 C CA . VAL A 1 98 ? 12.686 7.952 -14.090 1.00 74.94 98 VAL A CA 1
ATOM 753 C C . VAL A 1 98 ? 11.602 6.874 -14.107 1.00 74.94 98 VAL A C 1
ATOM 755 O O . VAL A 1 98 ? 10.650 6.967 -13.336 1.00 74.94 98 VAL A O 1
ATOM 758 N N . ARG A 1 99 ? 11.776 5.807 -14.903 1.00 76.94 99 ARG A N 1
ATOM 759 C CA . ARG A 1 99 ? 10.837 4.670 -14.926 1.00 76.94 99 ARG A CA 1
ATOM 760 C C . ARG A 1 99 ? 10.701 4.014 -13.550 1.00 76.94 99 ARG A C 1
ATOM 762 O O . ARG A 1 99 ? 9.589 3.755 -13.110 1.00 76.94 99 ARG A O 1
ATOM 769 N N . THR A 1 100 ? 11.820 3.790 -12.860 1.00 76.12 100 THR A N 1
ATOM 770 C CA . THR A 1 100 ? 11.827 3.213 -11.505 1.00 76.12 100 THR A CA 1
ATOM 771 C C . THR A 1 100 ? 11.061 4.095 -10.523 1.00 76.12 100 THR A C 1
ATOM 773 O O . THR A 1 100 ? 10.233 3.581 -9.784 1.00 76.12 100 THR A O 1
ATOM 776 N N . ARG A 1 101 ? 11.256 5.420 -10.554 1.00 76.25 101 ARG A N 1
ATOM 777 C CA . ARG A 1 101 ? 10.515 6.350 -9.688 1.00 76.25 101 ARG A CA 1
ATOM 778 C C . ARG A 1 101 ? 9.015 6.324 -9.951 1.00 76.25 101 ARG A C 1
ATOM 780 O O . ARG A 1 101 ? 8.263 6.271 -8.992 1.00 76.25 101 ARG A O 1
ATOM 787 N N . ILE A 1 102 ? 8.582 6.300 -11.215 1.00 78.62 102 ILE A N 1
ATOM 788 C CA . ILE A 1 102 ? 7.153 6.193 -11.562 1.00 78.62 102 ILE A CA 1
ATOM 789 C C . ILE A 1 102 ? 6.557 4.904 -10.984 1.00 78.62 102 ILE A C 1
ATOM 791 O O . ILE A 1 102 ? 5.527 4.956 -10.317 1.00 78.62 102 ILE A O 1
ATOM 795 N N . ILE A 1 103 ? 7.233 3.763 -11.172 1.00 80.12 103 ILE A N 1
ATOM 796 C CA . ILE A 1 103 ? 6.793 2.471 -10.622 1.00 80.12 103 ILE A CA 1
ATOM 797 C C . ILE A 1 103 ? 6.721 2.536 -9.095 1.00 80.12 103 ILE A C 1
ATOM 799 O O . ILE A 1 103 ? 5.716 2.127 -8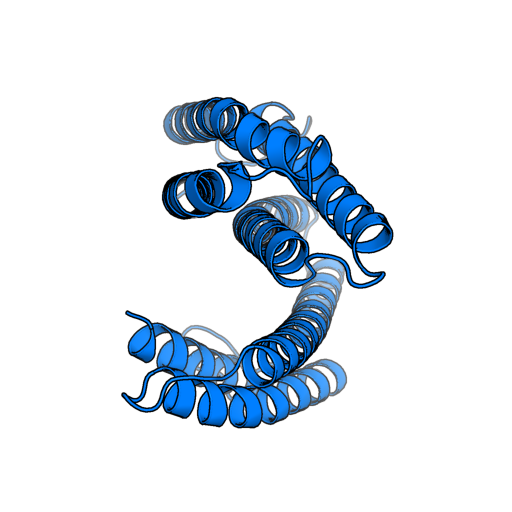.516 1.00 80.12 103 ILE A O 1
ATOM 803 N N . THR A 1 104 ? 7.753 3.068 -8.438 1.00 78.88 104 THR A N 1
ATOM 804 C CA . THR A 1 104 ? 7.797 3.213 -6.979 1.00 78.88 104 THR A CA 1
ATOM 805 C C . THR A 1 104 ? 6.662 4.105 -6.474 1.00 78.88 104 THR A C 1
ATOM 807 O O . THR A 1 104 ? 5.949 3.714 -5.553 1.00 78.88 104 THR A O 1
ATOM 810 N N . THR A 1 105 ? 6.447 5.275 -7.080 1.00 81.00 105 THR A N 1
ATOM 811 C CA . THR A 1 105 ? 5.374 6.205 -6.703 1.00 81.00 105 THR A CA 1
ATOM 812 C C . THR A 1 105 ? 3.994 5.582 -6.897 1.00 81.00 105 THR A C 1
ATOM 814 O O . THR A 1 105 ? 3.171 5.655 -5.983 1.00 81.00 105 THR A O 1
ATOM 817 N N . ALA A 1 106 ? 3.758 4.912 -8.028 1.00 81.69 106 ALA A N 1
ATOM 818 C CA . ALA A 1 106 ? 2.500 4.227 -8.313 1.00 81.69 106 ALA A CA 1
ATOM 819 C C . ALA A 1 106 ? 2.248 3.066 -7.338 1.00 81.69 106 ALA A C 1
ATOM 821 O O . ALA A 1 106 ? 1.172 2.969 -6.757 1.00 81.69 106 ALA A O 1
ATOM 822 N N . THR A 1 107 ? 3.263 2.240 -7.070 1.00 81.75 107 THR A N 1
ATOM 823 C CA . THR A 1 107 ? 3.168 1.120 -6.114 1.00 81.75 107 THR A CA 1
ATOM 824 C C . THR A 1 107 ? 2.907 1.617 -4.689 1.00 81.75 107 THR A C 1
ATOM 826 O O . THR A 1 107 ? 2.172 0.995 -3.923 1.00 81.75 107 THR A O 1
ATOM 829 N N . ASN A 1 108 ? 3.464 2.776 -4.325 1.00 85.75 108 ASN A N 1
ATOM 830 C CA . ASN A 1 108 ? 3.241 3.387 -3.019 1.00 85.75 108 ASN A CA 1
ATOM 831 C C . ASN A 1 108 ? 1.808 3.905 -2.819 1.00 85.75 108 ASN A C 1
ATOM 833 O O . ASN A 1 108 ? 1.418 4.067 -1.663 1.00 85.75 108 ASN A O 1
ATOM 837 N N . GLN A 1 109 ? 1.024 4.137 -3.879 1.00 89.94 109 GLN A N 1
ATOM 838 C CA . GLN A 1 109 ? -0.358 4.621 -3.748 1.00 89.94 109 GLN A CA 1
ATOM 839 C C . GLN A 1 109 ? -1.247 3.597 -3.048 1.00 89.94 109 GLN A C 1
ATOM 841 O O . GLN A 1 109 ? -1.898 3.924 -2.061 1.00 89.94 109 GLN A O 1
ATOM 846 N N . SER A 1 110 ? -1.198 2.335 -3.478 1.00 88.94 110 SER A N 1
ATOM 847 C CA . SER A 1 110 ? -1.928 1.239 -2.831 1.00 88.94 110 SER A CA 1
ATOM 848 C C . SER A 1 110 ? -1.613 1.144 -1.340 1.00 88.94 110 SER A C 1
ATOM 850 O O . SER A 1 110 ? -2.505 0.962 -0.517 1.00 88.94 110 SER A O 1
ATOM 852 N N . ARG A 1 111 ? -0.338 1.323 -0.979 1.00 87.88 111 ARG A N 1
ATOM 853 C CA . ARG A 1 111 ? 0.113 1.326 0.415 1.00 87.88 111 ARG A CA 1
ATOM 854 C C . ARG A 1 111 ? -0.464 2.506 1.197 1.00 87.88 111 ARG A C 1
ATOM 856 O O . ARG A 1 111 ? -1.034 2.284 2.256 1.00 87.88 111 ARG A O 1
ATOM 863 N N . LEU A 1 112 ? -0.320 3.730 0.685 1.00 92.62 112 LEU A N 1
ATOM 864 C CA . LEU A 1 112 ? -0.835 4.950 1.322 1.00 92.62 112 LEU A CA 1
ATOM 865 C C . LEU A 1 112 ? -2.347 4.858 1.559 1.00 92.62 112 LEU A C 1
ATOM 867 O O . LEU A 1 112 ? -2.817 5.179 2.643 1.00 92.62 112 LEU A O 1
ATOM 871 N N . LEU A 1 113 ? -3.092 4.337 0.585 1.00 92.62 113 LEU A N 1
ATOM 872 C CA . LEU A 1 113 ? -4.537 4.174 0.686 1.00 92.62 113 LEU A CA 1
ATOM 873 C C . LEU A 1 113 ? -4.949 3.183 1.787 1.00 92.62 113 LEU A C 1
ATOM 875 O O . LEU A 1 113 ? -5.849 3.454 2.581 1.00 92.62 113 LEU A O 1
ATOM 879 N N . GLN A 1 114 ? -4.260 2.043 1.871 1.00 90.06 114 GLN A N 1
ATOM 880 C CA . GLN A 1 114 ? -4.471 1.058 2.938 1.00 90.06 114 GLN A CA 1
ATOM 881 C C . GLN A 1 114 ? -4.052 1.613 4.308 1.00 90.06 114 GLN A C 1
ATOM 883 O O . GLN A 1 114 ? -4.704 1.350 5.319 1.00 90.06 114 GLN A O 1
ATOM 888 N N . GLU A 1 115 ? -2.979 2.407 4.352 1.00 91.00 115 GLU A N 1
ATOM 889 C CA . GLU A 1 115 ? -2.524 3.078 5.568 1.00 91.00 115 GLU A CA 1
ATOM 890 C C . GLU A 1 115 ? -3.558 4.098 6.062 1.00 91.00 115 GLU A C 1
ATOM 892 O O . GLU 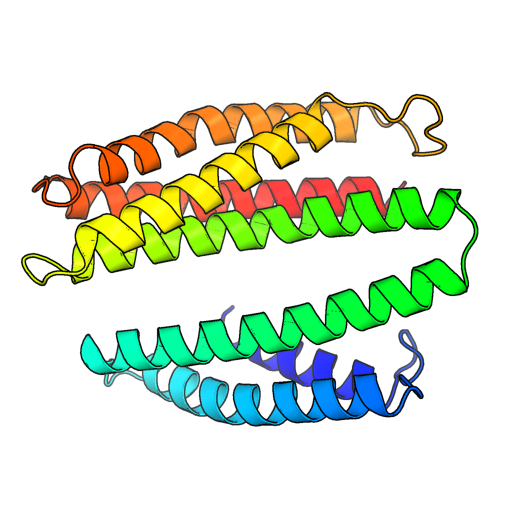A 1 115 ? -3.861 4.106 7.254 1.00 91.00 115 GLU A O 1
ATOM 897 N N . ALA A 1 116 ? -4.163 4.871 5.155 1.00 92.88 116 ALA A N 1
ATOM 898 C CA . ALA A 1 116 ? -5.235 5.811 5.466 1.00 92.88 116 ALA A CA 1
ATOM 899 C C . ALA A 1 116 ? -6.463 5.097 6.057 1.00 92.88 116 ALA A C 1
ATOM 901 O O . ALA A 1 116 ? -6.944 5.483 7.122 1.00 92.88 116 ALA A O 1
ATOM 902 N N . GLY A 1 117 ? -6.930 4.009 5.430 1.00 91.50 117 GLY A N 1
ATOM 903 C CA . GLY A 1 117 ? -8.050 3.215 5.956 1.00 91.50 117 GLY A CA 1
ATOM 904 C C . GLY A 1 117 ? -7.769 2.629 7.339 1.00 91.50 117 GLY A C 1
ATOM 905 O O . GLY A 1 117 ? -8.619 2.647 8.229 1.00 91.50 117 GLY A O 1
ATOM 906 N N . LYS A 1 118 ? -6.536 2.164 7.560 1.00 90.06 118 LYS A N 1
ATOM 907 C CA . LYS A 1 118 ? -6.078 1.698 8.872 1.00 90.06 118 LYS A CA 1
ATOM 908 C C . LYS A 1 118 ? -6.111 2.824 9.910 1.00 90.06 118 LYS A C 1
ATOM 910 O O . LYS A 1 118 ? -6.599 2.585 11.011 1.00 90.06 118 LYS A O 1
ATOM 915 N N . GLU A 1 119 ? -5.619 4.025 9.596 1.00 90.19 119 GLU A N 1
ATOM 916 C CA . GLU A 1 119 ? -5.693 5.155 10.536 1.00 90.19 119 GLU A CA 1
ATOM 917 C C . GLU A 1 119 ? -7.145 5.547 10.842 1.00 90.19 119 GLU A C 1
ATOM 919 O O . GLU A 1 119 ? -7.471 5.757 12.008 1.00 90.19 119 GLU A O 1
ATOM 924 N N . ALA A 1 120 ? -8.045 5.532 9.854 1.00 89.94 120 ALA A N 1
ATOM 925 C CA . ALA A 1 120 ? -9.472 5.769 10.079 1.00 89.94 120 ALA A CA 1
ATOM 926 C C . ALA A 1 120 ? -10.097 4.751 11.054 1.00 89.94 120 ALA A C 1
ATOM 928 O O . ALA A 1 120 ? -10.799 5.129 11.996 1.00 89.94 120 ALA A O 1
ATOM 929 N N . CYS A 1 121 ? -9.778 3.463 10.901 1.00 87.50 121 CYS A N 1
ATOM 930 C CA . CYS A 1 121 ? -10.193 2.424 11.847 1.00 87.50 121 CYS A CA 1
ATOM 931 C C . CYS A 1 121 ? -9.616 2.645 13.253 1.00 87.50 121 CYS A C 1
ATOM 933 O O . CYS A 1 121 ? -10.318 2.458 14.245 1.00 87.50 121 CYS A O 1
ATOM 935 N N . LEU A 1 122 ? -8.344 3.039 13.367 1.00 85.75 122 LEU A N 1
ATOM 936 C CA . LEU A 1 122 ? -7.708 3.286 14.665 1.00 85.75 122 LEU A CA 1
ATOM 937 C C . LEU A 1 122 ? -8.308 4.503 15.376 1.00 85.75 122 LEU A C 1
ATOM 939 O O . LEU A 1 122 ? -8.525 4.440 16.586 1.00 85.75 122 LEU A O 1
ATOM 943 N N . ILE A 1 123 ? -8.633 5.565 14.634 1.00 86.25 123 ILE A N 1
ATOM 944 C CA . ILE A 1 123 ? -9.353 6.738 15.147 1.00 86.25 123 ILE A CA 1
ATOM 945 C C . ILE A 1 123 ? -10.696 6.307 15.747 1.00 86.25 123 ILE A C 1
ATOM 947 O O . ILE A 1 123 ? -11.003 6.675 16.882 1.00 86.25 123 ILE A O 1
ATOM 951 N N . HIS A 1 124 ? -11.451 5.462 15.038 1.00 83.69 124 HIS A N 1
ATOM 952 C CA . HIS A 1 124 ? -12.717 4.926 15.535 1.00 83.69 124 HIS A CA 1
ATOM 953 C C . HIS A 1 124 ? -12.542 4.069 16.802 1.00 83.69 124 HIS A C 1
ATOM 955 O O . HIS A 1 124 ? -13.241 4.277 17.795 1.00 83.69 124 HIS A O 1
ATOM 961 N N . LEU A 1 125 ? -11.585 3.133 16.798 1.00 79.25 125 LEU A N 1
ATOM 962 C CA . LEU A 1 125 ? -11.327 2.224 17.923 1.00 79.25 125 LEU A CA 1
ATOM 963 C C . LEU A 1 125 ? -10.805 2.943 19.174 1.00 79.25 125 LEU A C 1
ATOM 965 O O . LEU A 1 125 ? -11.048 2.495 20.293 1.00 79.25 125 LEU A O 1
ATOM 969 N N . ALA A 1 126 ? -10.108 4.068 19.016 1.00 76.88 126 ALA A N 1
ATOM 970 C CA . ALA A 1 126 ? -9.552 4.831 20.131 1.00 76.88 126 ALA A CA 1
ATOM 971 C C . ALA A 1 126 ? -10.605 5.553 20.993 1.00 76.88 126 ALA A C 1
ATOM 973 O O . ALA A 1 126 ? -10.225 6.164 21.997 1.00 76.88 126 ALA A O 1
ATOM 974 N N . HIS A 1 127 ? -11.889 5.492 20.618 1.00 64.94 127 HIS A N 1
ATOM 975 C CA . HIS A 1 127 ? -13.046 6.156 21.227 1.00 64.94 127 HIS A CA 1
ATOM 976 C C . HIS A 1 127 ? -12.831 6.597 22.695 1.00 64.94 127 HIS A C 1
ATOM 978 O O . HIS A 1 127 ? -12.749 5.778 23.612 1.00 64.94 127 HIS A O 1
ATOM 984 N N . LYS A 1 128 ? -12.762 7.919 22.929 1.00 57.56 128 LYS A N 1
ATOM 985 C CA . LYS A 1 128 ? -12.596 8.585 24.248 1.00 57.56 128 LYS A CA 1
ATOM 986 C C . LYS A 1 128 ? -11.252 8.404 24.978 1.00 57.56 128 LYS A C 1
ATOM 988 O O . LYS A 1 128 ? -11.074 9.009 26.036 1.00 57.56 128 LYS A O 1
ATOM 993 N N . SER A 1 129 ? -10.297 7.644 24.448 1.00 56.88 129 SER A N 1
ATOM 994 C CA . SER A 1 129 ? -8.905 7.640 24.924 1.00 56.88 129 SER A CA 1
ATOM 995 C C . SER A 1 129 ? -8.071 8.659 24.128 1.00 56.88 129 SER A C 1
ATOM 997 O O . SER A 1 129 ? -8.413 8.990 23.000 1.00 56.88 129 SER A O 1
ATOM 999 N N . GLN A 1 130 ? -7.019 9.224 24.727 1.00 55.88 130 GLN A N 1
ATOM 1000 C CA . GLN A 1 130 ? -6.242 10.406 24.285 1.00 55.88 130 GLN A CA 1
ATOM 1001 C C . GLN A 1 130 ? -5.527 10.331 22.904 1.00 55.88 130 GLN A C 1
ATOM 1003 O O . GLN A 1 130 ? -4.546 11.038 22.687 1.00 55.88 130 GLN A O 1
ATOM 1008 N N . VAL A 1 131 ? -5.976 9.509 21.955 1.00 57.88 131 VAL A N 1
ATOM 1009 C CA . VAL A 1 131 ? -5.252 9.201 20.707 1.00 57.88 131 VAL A CA 1
ATOM 1010 C C . VAL A 1 131 ? -5.754 9.987 19.479 1.00 57.88 131 VAL A C 1
ATOM 1012 O O . VAL A 1 131 ? -5.159 9.892 18.414 1.00 57.88 131 VAL A O 1
ATOM 1015 N N . SER A 1 132 ? -6.782 10.840 19.574 1.00 67.56 132 SER A N 1
ATOM 1016 C CA . SER A 1 132 ? -7.392 11.390 18.345 1.00 67.56 132 SER A CA 1
ATOM 1017 C C . SER A 1 132 ? -6.514 12.380 17.563 1.00 67.56 132 SER A C 1
ATOM 1019 O O . SER A 1 132 ? -6.442 12.283 16.345 1.00 67.56 132 SER A O 1
ATOM 1021 N N . ALA A 1 133 ? -5.807 13.311 18.211 1.00 76.19 133 ALA A N 1
ATOM 1022 C CA . ALA A 1 133 ? -5.153 14.406 17.480 1.00 76.19 133 ALA A CA 1
ATOM 1023 C C . ALA A 1 133 ? -3.947 13.950 16.638 1.00 76.19 133 ALA A C 1
ATOM 1025 O O . ALA A 1 133 ? -3.865 14.265 15.458 1.00 76.19 133 ALA A O 1
ATOM 1026 N N . ALA A 1 134 ? -3.023 13.177 17.218 1.00 82.88 134 ALA A N 1
ATOM 1027 C CA . ALA A 1 134 ? -1.832 12.720 16.495 1.00 82.88 134 ALA A CA 1
ATOM 1028 C C . ALA A 1 134 ? -2.178 11.757 15.348 1.00 82.88 134 ALA A C 1
ATOM 1030 O O . ALA A 1 134 ? -1.503 11.738 14.319 1.00 82.88 134 ALA A O 1
ATOM 1031 N N . GLN A 1 135 ? -3.236 10.966 15.526 1.00 84.44 135 GLN A N 1
ATOM 1032 C CA . GLN A 1 135 ? -3.664 9.985 14.540 1.00 84.44 135 GLN A CA 1
ATOM 1033 C C . GLN A 1 135 ? -4.426 10.636 13.382 1.00 84.44 135 GLN A C 1
ATOM 1035 O O . GLN A 1 135 ? -4.188 10.294 12.228 1.00 84.44 135 GLN A O 1
ATOM 1040 N N . VAL A 1 136 ? -5.241 11.655 13.676 1.00 88.56 136 VAL A N 1
ATOM 1041 C CA . VAL A 1 136 ? -5.851 12.525 12.660 1.00 88.56 136 VAL A CA 1
ATOM 1042 C C . VAL A 1 136 ? -4.784 13.269 11.852 1.00 88.56 136 VAL A C 1
ATOM 1044 O O . VAL A 1 136 ? -4.882 13.311 10.631 1.00 88.56 136 VAL A O 1
ATOM 1047 N N . GLU A 1 137 ? -3.741 13.812 12.488 1.00 90.50 137 GLU A N 1
ATOM 1048 C CA . GLU A 1 137 ? -2.643 14.455 11.746 1.00 90.50 137 GLU A CA 1
ATOM 1049 C C . GLU A 1 137 ? -1.874 13.452 10.873 1.00 90.50 137 GLU A C 1
ATOM 1051 O O . GLU A 1 137 ? -1.579 13.743 9.719 1.00 90.50 137 GLU A O 1
ATOM 1056 N N . THR A 1 138 ? -1.639 12.234 11.371 1.00 90.88 138 THR A N 1
ATOM 1057 C CA . THR A 1 138 ? -1.029 11.162 10.56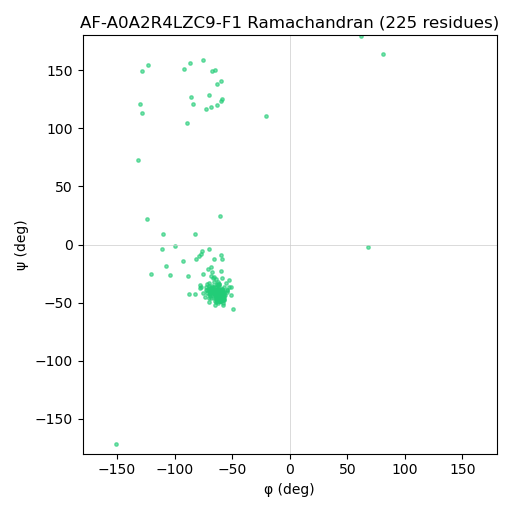4 1.00 90.88 138 THR A CA 1
ATOM 1058 C C . THR A 1 138 ? -1.890 10.828 9.343 1.00 90.88 138 THR A C 1
ATOM 1060 O O . THR A 1 138 ? -1.363 10.695 8.240 1.00 90.88 138 THR A O 1
ATOM 1063 N N . LEU A 1 139 ? -3.213 10.729 9.517 1.00 93.56 139 LEU A N 1
ATOM 1064 C CA . LEU A 1 139 ? -4.146 10.512 8.414 1.00 93.56 139 LEU A CA 1
ATOM 1065 C C . LEU A 1 139 ? -4.061 11.651 7.385 1.00 93.56 139 LEU A C 1
ATOM 1067 O O . LEU A 1 139 ? -3.908 11.372 6.201 1.00 93.56 139 LEU A O 1
ATOM 1071 N N . LYS A 1 140 ? -4.070 12.919 7.815 1.00 94.06 140 LYS A N 1
ATOM 1072 C CA . LYS A 1 140 ? -3.923 14.076 6.912 1.00 94.06 140 LYS A CA 1
ATOM 1073 C C . LYS A 1 140 ? -2.633 14.028 6.095 1.00 94.06 140 LYS A C 1
ATOM 1075 O O . LYS A 1 140 ? -2.678 14.244 4.887 1.00 94.06 140 LYS A O 1
ATOM 1080 N N . ASP A 1 141 ? -1.503 13.712 6.725 1.00 94.44 141 ASP A N 1
ATOM 1081 C CA . ASP A 1 141 ? -0.208 13.618 6.041 1.00 94.44 141 ASP A CA 1
ATOM 1082 C C . ASP A 1 141 ? -0.197 12.506 4.976 1.00 94.44 141 ASP A C 1
ATOM 1084 O O . ASP A 1 141 ? 0.357 12.678 3.882 1.00 94.44 141 ASP A O 1
ATOM 1088 N N . ILE A 1 142 ? -0.828 11.364 5.277 1.00 94.56 142 ILE A N 1
ATOM 1089 C CA . ILE A 1 142 ? -0.983 10.251 4.332 1.00 94.56 142 ILE A CA 1
ATOM 1090 C C . ILE A 1 142 ? -1.829 10.687 3.132 1.00 94.56 142 ILE A C 1
ATOM 1092 O O . ILE A 1 142 ? -1.403 10.467 1.997 1.00 94.56 142 ILE A O 1
ATOM 1096 N N . LEU A 1 143 ? -2.984 11.317 3.374 1.00 95.50 143 LE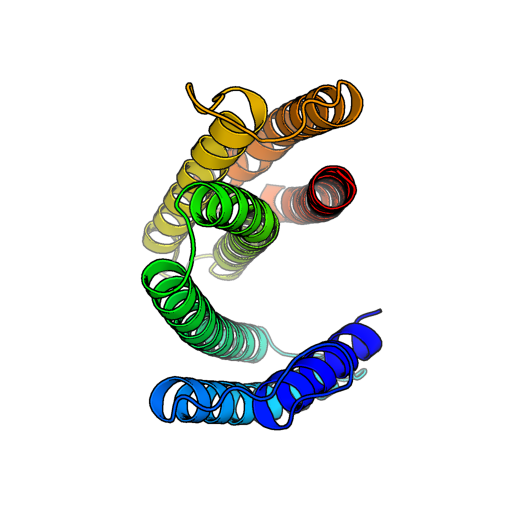U A N 1
ATOM 1097 C CA . LEU A 1 143 ? -3.899 11.771 2.321 1.00 95.50 143 LEU A CA 1
ATOM 1098 C C . LEU A 1 143 ? -3.239 12.828 1.437 1.00 95.50 143 LEU A C 1
ATOM 1100 O O . LEU A 1 143 ? -3.211 12.660 0.226 1.00 95.50 143 LEU A O 1
ATOM 1104 N N . ALA A 1 144 ? -2.589 13.836 2.024 1.00 93.75 144 ALA A N 1
ATOM 1105 C CA . ALA A 1 144 ? -1.871 14.864 1.271 1.00 93.75 144 ALA A CA 1
ATOM 1106 C C . ALA A 1 144 ? -0.762 14.269 0.381 1.00 93.75 144 ALA A C 1
ATOM 1108 O O . ALA A 1 144 ? -0.542 14.708 -0.749 1.00 93.75 144 ALA A O 1
ATOM 1109 N N . THR A 1 145 ? -0.064 13.242 0.877 1.00 92.44 145 THR A N 1
ATOM 1110 C CA . THR A 1 145 ? 0.946 12.526 0.090 1.00 92.44 145 THR A CA 1
ATOM 1111 C C . THR A 1 145 ? 0.309 11.707 -1.035 1.00 92.44 145 THR A C 1
ATOM 1113 O O . THR A 1 145 ? 0.863 11.644 -2.133 1.00 92.44 145 THR A O 1
ATOM 1116 N N . PHE A 1 146 ? -0.820 11.045 -0.779 1.00 93.75 146 PHE A N 1
ATOM 1117 C CA . PHE A 1 146 ? -1.562 10.295 -1.792 1.00 93.75 146 PHE A CA 1
ATOM 1118 C C . PHE A 1 146 ? -2.065 11.230 -2.899 1.00 93.75 146 PHE A C 1
ATOM 1120 O O . PHE A 1 146 ? -1.734 11.017 -4.063 1.00 93.75 146 PHE A O 1
ATOM 1127 N N . ASP A 1 147 ? -2.728 12.325 -2.530 1.00 92.19 147 ASP A N 1
ATOM 1128 C CA . ASP A 1 147 ? -3.224 13.380 -3.419 1.00 92.19 147 ASP A CA 1
ATOM 1129 C C . ASP A 1 147 ? -2.168 13.875 -4.390 1.00 92.19 147 ASP A C 1
ATOM 1131 O O . ASP A 1 147 ? -2.342 13.828 -5.612 1.00 92.19 147 ASP A O 1
ATOM 1135 N N . GLN A 1 148 ? -1.037 14.313 -3.836 1.00 90.56 148 GLN A N 1
ATOM 1136 C CA . GLN A 1 148 ? 0.052 14.862 -4.624 1.00 90.56 148 GLN A CA 1
ATOM 1137 C C . GLN A 1 148 ? 0.559 13.836 -5.639 1.00 90.56 148 GLN A C 1
ATOM 1139 O O . GLN A 1 148 ? 0.760 14.159 -6.809 1.00 90.56 148 GLN A O 1
ATOM 1144 N N . ASN A 1 149 ? 0.739 12.587 -5.213 1.00 90.38 149 ASN A N 1
ATOM 1145 C CA . ASN A 1 149 ? 1.244 11.537 -6.084 1.00 90.38 149 ASN A CA 1
ATOM 1146 C C . ASN A 1 149 ? 0.230 11.130 -7.157 1.00 90.38 149 ASN A C 1
ATOM 1148 O O . ASN A 1 149 ? 0.622 10.942 -8.307 1.00 90.38 149 ASN A O 1
ATOM 1152 N N . ILE A 1 150 ? -1.053 10.980 -6.815 1.00 89.31 150 ILE A N 1
ATOM 1153 C CA . ILE A 1 150 ? -2.091 10.644 -7.794 1.00 89.31 150 ILE A CA 1
ATOM 1154 C C . ILE A 1 150 ? -2.227 11.769 -8.825 1.00 89.31 150 ILE A C 1
ATOM 1156 O O . ILE A 1 150 ? -2.336 11.493 -10.023 1.00 89.31 150 ILE A O 1
ATOM 1160 N N . PHE A 1 151 ? -2.142 13.029 -8.393 1.00 87.88 151 PHE A N 1
ATOM 1161 C CA . PHE A 1 151 ? -2.136 14.178 -9.289 1.00 87.88 151 PHE A CA 1
ATOM 1162 C C . PHE A 1 151 ? -0.913 14.155 -10.210 1.00 87.88 151 PHE A C 1
ATOM 1164 O O . PHE A 1 151 ? -1.049 14.300 -11.426 1.00 87.88 151 PHE A O 1
ATOM 1171 N N . GLU A 1 152 ? 0.280 13.923 -9.660 1.00 84.31 152 GLU A N 1
ATOM 1172 C CA . GLU A 1 152 ? 1.514 13.828 -10.440 1.00 84.31 152 GLU A CA 1
ATOM 1173 C C . GLU A 1 152 ? 1.460 12.703 -11.476 1.00 84.31 152 GLU A C 1
ATOM 1175 O O . GLU A 1 152 ? 1.762 12.934 -12.644 1.00 84.31 152 GLU A O 1
ATOM 1180 N N . LEU A 1 153 ? 1.018 11.510 -11.077 1.00 83.50 153 LEU A N 1
ATOM 1181 C CA . LEU A 1 153 ? 0.884 10.354 -11.965 1.00 83.50 153 LEU A CA 1
ATOM 1182 C C . LEU A 1 153 ? -0.149 10.578 -13.077 1.00 83.50 153 LEU A C 1
ATOM 1184 O O . LEU A 1 153 ? -0.005 10.010 -14.158 1.00 83.50 153 LEU A O 1
ATOM 1188 N N . THR A 1 154 ? -1.173 11.395 -12.822 1.00 86.31 154 THR A N 1
ATOM 1189 C CA . THR A 1 154 ? -2.260 11.650 -13.778 1.00 86.31 154 THR A CA 1
ATOM 1190 C C . THR A 1 154 ? -1.934 12.795 -14.735 1.00 86.31 154 THR A C 1
ATOM 1192 O O . THR A 1 154 ? -2.200 12.699 -15.933 1.00 86.31 154 THR A O 1
ATOM 1195 N N . PHE A 1 155 ? -1.354 13.887 -14.233 1.00 82.56 155 PHE A N 1
ATOM 1196 C CA . PHE A 1 155 ? -1.260 15.149 -14.973 1.00 82.56 155 PHE A CA 1
ATOM 1197 C C . PHE A 1 155 ? 0.174 15.634 -15.206 1.00 82.56 155 PHE A C 1
ATOM 1199 O O . PHE A 1 155 ? 0.419 16.377 -16.163 1.00 82.56 155 PHE A O 1
ATOM 1206 N N . VAL A 1 156 ? 1.138 15.246 -14.365 1.00 68.12 156 VAL A N 1
ATOM 1207 C CA . VAL A 1 156 ? 2.509 15.762 -14.451 1.00 68.12 156 VAL A CA 1
ATOM 1208 C C . VAL A 1 156 ? 3.339 14.883 -15.377 1.00 68.12 156 VAL A C 1
ATOM 1210 O O . VAL A 1 156 ? 3.804 13.798 -15.039 1.00 68.12 156 VAL A O 1
ATOM 1213 N N . ARG A 1 157 ? 3.573 15.400 -16.584 1.00 62.44 157 ARG A N 1
ATOM 1214 C CA . ARG A 1 157 ? 4.428 14.757 -17.584 1.00 62.44 157 ARG A CA 1
ATOM 1215 C C . ARG A 1 157 ? 5.886 15.162 -17.349 1.00 62.44 157 ARG A C 1
ATOM 1217 O O . ARG A 1 157 ? 6.174 16.363 -17.339 1.00 62.44 157 ARG A O 1
ATOM 1224 N N . PRO A 1 158 ? 6.842 14.223 -17.222 1.00 53.91 158 PRO A N 1
ATOM 1225 C CA . PRO A 1 158 ? 8.250 14.588 -17.261 1.00 53.91 158 PRO A CA 1
ATOM 1226 C C . PRO A 1 158 ? 8.545 15.245 -18.616 1.00 53.91 158 PRO A C 1
ATOM 1228 O O . PRO A 1 158 ? 8.308 14.644 -19.662 1.00 53.91 158 PRO A O 1
ATOM 1231 N N . ALA A 1 159 ? 9.073 16.472 -18.609 1.00 48.03 159 ALA A N 1
ATOM 1232 C CA . ALA A 1 159 ? 9.347 17.259 -19.822 1.00 48.03 159 ALA A CA 1
ATOM 1233 C C . ALA A 1 159 ? 10.321 16.578 -20.811 1.00 48.03 159 ALA A C 1
ATOM 1235 O O . ALA A 1 159 ? 10.458 17.003 -21.954 1.00 48.03 159 ALA A O 1
ATOM 1236 N N . SER A 1 160 ? 10.992 15.518 -20.364 1.00 47.84 160 SER A N 1
ATOM 1237 C CA . SER A 1 160 ? 11.957 14.708 -21.103 1.00 47.84 160 SER A CA 1
ATOM 1238 C C . SER A 1 160 ? 11.586 13.217 -21.135 1.00 47.84 160 SER A C 1
ATOM 1240 O O . SER A 1 160 ? 12.470 12.381 -21.298 1.00 47.84 160 SER A O 1
ATOM 1242 N N . ALA A 1 161 ? 10.312 12.856 -20.933 1.00 48.09 161 ALA A N 1
ATOM 1243 C CA . ALA A 1 161 ? 9.905 11.461 -20.777 1.00 48.09 161 ALA A CA 1
ATOM 1244 C C . ALA A 1 161 ? 10.180 10.614 -22.041 1.00 48.09 161 ALA A C 1
ATOM 1246 O O . ALA A 1 161 ? 9.561 10.854 -23.077 1.00 48.09 161 ALA A O 1
ATOM 1247 N N . PRO A 1 162 ? 11.002 9.551 -21.939 1.00 51.47 162 PRO A N 1
ATOM 1248 C CA . PRO A 1 162 ? 10.995 8.428 -22.871 1.00 51.47 162 PRO A CA 1
ATOM 1249 C C . PRO A 1 162 ? 9.891 7.415 -22.513 1.00 51.47 162 PRO A C 1
ATOM 1251 O O . PRO A 1 162 ? 9.880 6.302 -23.033 1.00 51.47 162 PRO A O 1
ATOM 1254 N N . ALA A 1 163 ? 8.998 7.757 -21.573 1.00 56.88 163 ALA A N 1
ATOM 1255 C CA . ALA A 1 163 ? 7.954 6.856 -21.117 1.00 56.88 163 ALA A CA 1
ATOM 1256 C C . ALA A 1 163 ? 6.916 6.673 -22.237 1.00 56.88 163 ALA A C 1
ATOM 1258 O O . ALA A 1 163 ? 6.435 7.670 -22.785 1.00 56.88 163 ALA A O 1
ATOM 1259 N N . PRO A 1 164 ? 6.585 5.426 -22.594 1.00 55.22 164 PRO A N 1
ATOM 1260 C CA . PRO A 1 164 ? 5.622 5.143 -23.644 1.00 55.22 164 PRO A CA 1
ATOM 1261 C C . PRO A 1 164 ? 4.265 5.770 -23.310 1.00 55.22 164 PRO A C 1
ATOM 1263 O O . PRO A 1 164 ? 3.702 5.568 -22.235 1.00 55.22 164 PRO A O 1
ATOM 1266 N N . GLN A 1 165 ? 3.773 6.575 -24.247 1.00 64.06 165 GLN A N 1
ATOM 1267 C CA . GLN A 1 165 ? 2.470 7.218 -24.175 1.00 64.06 165 GLN A CA 1
ATOM 1268 C C . GLN A 1 165 ? 1.428 6.233 -24.686 1.00 64.06 165 GLN A C 1
ATOM 1270 O O . GLN A 1 165 ? 1.512 5.755 -25.817 1.00 64.06 165 GLN A O 1
ATOM 1275 N N . SER A 1 166 ? 0.462 5.917 -23.836 1.00 79.44 166 SER A N 1
ATOM 1276 C CA . SER A 1 166 ? -0.681 5.094 -24.192 1.00 79.44 166 SER A CA 1
ATOM 1277 C C . SER A 1 166 ? -1.931 5.821 -23.743 1.00 79.44 166 SER A C 1
ATOM 1279 O O . SER A 1 166 ? -2.090 6.069 -22.548 1.00 79.44 166 SER A O 1
ATOM 1281 N N . ASP A 1 167 ? -2.829 6.117 -24.681 1.00 84.19 167 ASP A N 1
ATOM 1282 C CA . ASP A 1 167 ? -4.145 6.698 -24.387 1.00 84.19 167 ASP A CA 1
ATOM 1283 C C . ASP A 1 167 ? -4.898 5.863 -23.337 1.00 84.19 167 ASP A C 1
ATOM 1285 O O . ASP A 1 167 ? -5.642 6.390 -22.513 1.00 84.19 167 ASP A O 1
ATOM 1289 N N . VAL A 1 168 ? -4.649 4.547 -23.319 1.00 86.38 168 VAL A N 1
ATOM 1290 C CA . VAL A 1 168 ? -5.204 3.615 -22.331 1.00 86.38 168 VAL A CA 1
ATOM 1291 C C . VAL A 1 168 ? -4.692 3.928 -20.924 1.00 86.38 168 VAL A C 1
ATOM 1293 O O . VAL A 1 168 ? -5.479 3.923 -19.982 1.00 86.38 168 VAL A O 1
ATOM 1296 N N . LEU A 1 169 ? -3.397 4.221 -20.771 1.00 86.69 169 LEU A N 1
ATOM 1297 C CA . LEU A 1 169 ? -2.817 4.574 -19.475 1.00 86.69 169 LEU A CA 1
ATOM 1298 C C . LEU A 1 169 ? -3.307 5.945 -19.002 1.00 86.69 169 LEU A C 1
ATOM 1300 O O . LEU A 1 169 ? -3.636 6.091 -17.829 1.00 86.69 169 LEU A O 1
ATOM 1304 N N . GLU A 1 170 ? -3.387 6.931 -19.900 1.00 86.69 170 GLU A N 1
ATOM 1305 C CA . GLU A 1 170 ? -3.884 8.271 -19.560 1.00 86.69 170 GLU A CA 1
ATOM 1306 C C . GLU A 1 170 ? -5.343 8.219 -19.090 1.00 86.69 170 GLU A C 1
ATOM 1308 O O . GLU A 1 170 ? -5.680 8.773 -18.042 1.00 86.69 170 GLU A O 1
ATOM 1313 N N . GLN A 1 171 ? -6.201 7.488 -19.808 1.00 90.12 171 GLN A N 1
ATOM 1314 C CA . GLN A 1 171 ? -7.598 7.312 -19.418 1.00 90.12 171 GLN A CA 1
ATOM 1315 C C . GLN A 1 171 ? -7.731 6.570 -18.083 1.00 90.12 171 GLN A C 1
ATOM 1317 O O . GLN A 1 171 ? -8.562 6.940 -17.254 1.00 90.12 171 GLN A O 1
ATOM 1322 N N . ALA A 1 172 ? -6.929 5.526 -17.865 1.00 90.19 172 ALA A N 1
ATOM 1323 C CA . ALA A 1 172 ? -6.979 4.745 -16.635 1.00 90.19 172 ALA A CA 1
ATOM 1324 C C . ALA A 1 172 ? -6.468 5.550 -15.423 1.00 90.19 172 ALA A C 1
ATOM 1326 O O . ALA A 1 172 ? -7.083 5.515 -14.359 1.00 90.19 172 ALA A O 1
ATOM 1327 N N . ALA A 1 173 ? -5.413 6.357 -15.586 1.00 89.38 173 ALA A N 1
ATOM 1328 C CA . ALA A 1 173 ? -4.945 7.291 -14.560 1.00 89.38 173 ALA A CA 1
ATOM 1329 C C . ALA A 1 173 ? -6.004 8.352 -14.224 1.00 89.38 173 ALA A C 1
ATOM 1331 O O . ALA A 1 173 ? -6.300 8.575 -13.051 1.00 89.38 173 ALA A O 1
ATOM 1332 N N . PHE A 1 174 ? -6.637 8.941 -15.243 1.00 91.56 174 PHE A N 1
ATOM 1333 C CA . PHE A 1 174 ? -7.687 9.937 -15.047 1.00 91.56 174 PHE A CA 1
ATOM 1334 C C . PHE A 1 174 ? -8.912 9.369 -14.323 1.00 91.56 174 PHE A C 1
ATOM 1336 O O . PHE A 1 174 ? -9.397 9.987 -13.378 1.00 91.56 174 PHE A O 1
ATOM 1343 N N . ASN A 1 175 ? -9.383 8.181 -14.714 1.00 92.81 175 ASN A N 1
ATOM 1344 C CA . ASN A 1 175 ? -10.500 7.517 -14.037 1.00 92.81 175 ASN A CA 1
ATOM 1345 C C . ASN A 1 175 ? -10.182 7.292 -12.553 1.00 92.81 175 ASN A C 1
ATOM 1347 O O . ASN A 1 175 ? -10.976 7.667 -11.698 1.00 92.81 175 ASN A O 1
ATOM 1351 N N . THR A 1 176 ? -8.993 6.762 -12.253 1.00 92.44 176 THR A N 1
ATOM 1352 C CA . THR A 1 176 ? -8.521 6.546 -10.879 1.00 92.44 176 THR A CA 1
ATOM 1353 C C . THR A 1 176 ? -8.496 7.843 -10.065 1.00 92.44 176 THR A C 1
ATOM 1355 O O . THR A 1 176 ? -8.921 7.842 -8.913 1.00 92.44 176 THR A O 1
ATOM 1358 N N . TRP A 1 177 ? -8.059 8.964 -10.652 1.00 93.38 177 TRP A N 1
ATOM 1359 C CA . TRP A 1 177 ? -8.133 10.275 -9.997 1.00 93.38 177 TRP A CA 1
ATOM 1360 C C . TRP A 1 177 ? -9.582 10.705 -9.713 1.00 93.38 177 TRP A C 1
ATOM 1362 O O . TRP A 1 177 ? -9.868 11.213 -8.634 1.00 93.38 177 TRP A O 1
ATOM 1372 N N . GLN A 1 178 ? -10.521 10.466 -10.634 1.00 92.06 178 GLN A N 1
ATOM 1373 C CA . GLN A 1 178 ? -11.934 10.794 -10.405 1.00 92.06 178 GLN A CA 1
ATOM 1374 C C . GLN A 1 178 ? -12.562 9.962 -9.281 1.00 92.06 178 GLN A C 1
ATOM 1376 O O . GLN A 1 178 ? -13.315 10.502 -8.473 1.00 92.06 178 GLN A O 1
ATOM 1381 N N . ASP A 1 179 ? -12.265 8.663 -9.218 1.00 92.81 179 ASP A N 1
ATOM 1382 C CA . ASP A 1 179 ? -12.763 7.806 -8.137 1.00 92.81 179 ASP A CA 1
ATOM 1383 C C . ASP A 1 179 ? -12.174 8.212 -6.784 1.00 92.81 179 ASP A C 1
ATOM 1385 O O . ASP A 1 179 ? -12.870 8.170 -5.768 1.00 92.81 179 ASP A O 1
ATOM 1389 N N . TRP A 1 180 ? -10.904 8.630 -6.778 1.00 93.94 180 TRP A N 1
ATOM 1390 C CA . TRP A 1 180 ? -10.249 9.149 -5.586 1.00 93.94 180 TRP A CA 1
ATOM 1391 C C . TRP A 1 180 ? -10.998 10.348 -4.996 1.00 93.94 180 TRP A C 1
ATOM 1393 O O . TRP A 1 180 ? -11.311 10.316 -3.811 1.00 93.94 180 TRP A O 1
ATOM 1403 N N . VAL A 1 181 ? -11.377 11.336 -5.814 1.00 89.88 181 VAL A N 1
ATOM 1404 C CA . VAL A 1 181 ? -12.146 12.514 -5.357 1.00 89.88 181 VAL A CA 1
ATOM 1405 C C . VAL A 1 181 ? -13.448 12.109 -4.650 1.00 89.88 181 VAL A C 1
ATOM 1407 O O . VAL A 1 181 ? -13.885 12.768 -3.712 1.00 89.88 181 VAL A O 1
ATOM 1410 N N . GLY A 1 182 ? -14.081 11.007 -5.066 1.00 88.44 182 GLY A N 1
ATOM 1411 C CA . GLY A 1 182 ? -15.248 10.468 -4.364 1.00 88.44 182 GLY A CA 1
ATOM 1412 C C . GLY A 1 182 ? -14.902 9.879 -2.993 1.00 88.44 182 GLY A C 1
ATOM 1413 O O . GLY A 1 182 ? -15.604 10.131 -2.015 1.00 88.44 182 GLY A O 1
ATOM 1414 N N . LEU A 1 183 ? -13.819 9.106 -2.913 1.00 92.19 183 LEU A N 1
ATOM 1415 C CA . LEU A 1 183 ? -13.368 8.440 -1.688 1.00 92.19 183 LEU A CA 1
ATOM 1416 C C . LEU A 1 183 ? -12.779 9.409 -0.652 1.00 92.19 183 LEU A C 1
ATOM 1418 O O . LEU A 1 183 ? -12.959 9.194 0.545 1.00 92.19 183 LEU A O 1
ATOM 1422 N N . GLU A 1 184 ? -12.108 10.470 -1.096 1.00 93.31 184 GLU A N 1
ATOM 1423 C CA . GLU A 1 184 ? -11.503 11.506 -0.250 1.00 93.31 184 GLU A CA 1
ATOM 1424 C C . GLU A 1 184 ? -12.509 12.062 0.769 1.00 93.31 184 GLU A C 1
ATOM 1426 O O . GLU A 1 184 ? -12.216 12.127 1.962 1.00 93.31 184 GLU A O 1
ATOM 1431 N N . THR A 1 185 ? -13.742 12.325 0.329 1.00 90.62 185 THR A N 1
ATOM 1432 C CA . THR A 1 185 ? -14.821 12.851 1.184 1.00 90.62 185 THR A CA 1
ATOM 1433 C C . THR A 1 185 ? -15.166 11.951 2.375 1.00 90.62 185 THR A C 1
ATOM 1435 O O . THR A 1 185 ? -15.573 12.434 3.434 1.00 90.62 185 THR A O 1
ATOM 1438 N N . LEU A 1 186 ? -14.966 10.632 2.253 1.00 91.44 186 LEU A N 1
ATOM 1439 C CA . LEU A 1 186 ? -15.160 9.710 3.372 1.00 91.44 186 LE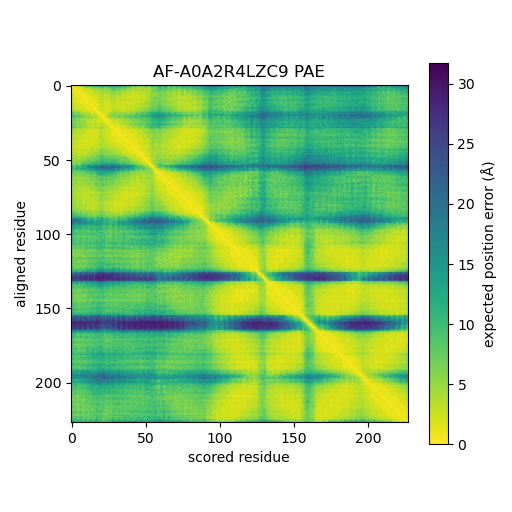U A CA 1
ATOM 1440 C C . LEU A 1 186 ? -14.061 9.906 4.423 1.00 91.44 186 LEU A C 1
ATOM 1442 O O . LEU A 1 186 ? -14.340 9.883 5.619 1.00 91.44 186 LEU A O 1
ATOM 1446 N N . PHE A 1 187 ? -12.818 10.143 4.001 1.00 92.94 187 PHE A N 1
ATOM 1447 C CA . PHE A 1 187 ? -11.722 10.447 4.920 1.00 92.94 187 PHE A CA 1
ATOM 1448 C C . PHE A 1 187 ? -11.878 11.815 5.587 1.00 92.94 187 PHE A C 1
ATOM 1450 O O . PHE A 1 187 ? -11.597 11.933 6.781 1.00 92.94 187 PHE A O 1
ATOM 1457 N N . GLU A 1 188 ? -12.373 12.820 4.863 1.00 91.06 188 GLU A N 1
ATOM 1458 C CA . GLU A 1 188 ? -12.712 14.128 5.437 1.00 91.06 188 GLU A CA 1
ATOM 1459 C C . GLU A 1 188 ? -13.726 13.983 6.577 1.00 91.06 188 GLU A C 1
ATOM 1461 O O . GLU A 1 188 ? -13.507 14.526 7.658 1.00 91.06 188 GLU A O 1
ATOM 1466 N N . GLY A 1 189 ? -14.758 13.149 6.404 1.00 87.75 189 GLY A N 1
ATOM 1467 C CA . GLY A 1 189 ? -15.730 12.857 7.462 1.00 87.75 189 GLY A CA 1
ATOM 1468 C C . GLY A 1 189 ? -15.098 12.300 8.747 1.00 87.75 189 GLY A C 1
ATOM 1469 O O . GLY A 1 189 ? -15.505 12.670 9.848 1.00 87.75 189 GLY A O 1
ATOM 1470 N N . VAL A 1 190 ? -14.057 11.465 8.630 1.00 88.69 190 VAL A N 1
ATOM 1471 C CA . VAL A 1 190 ? -13.298 10.945 9.788 1.00 88.69 190 VAL A CA 1
ATOM 1472 C C . VAL A 1 190 ? -12.462 12.033 10.460 1.00 88.69 190 VAL A C 1
ATOM 1474 O O . VAL A 1 190 ? -12.313 12.043 11.682 1.00 88.69 190 VAL A O 1
ATOM 1477 N N . ILE A 1 191 ? -11.887 12.937 9.669 1.00 89.44 191 ILE A N 1
ATOM 1478 C CA . ILE A 1 191 ? -11.041 14.029 10.158 1.00 89.44 191 ILE A CA 1
ATOM 1479 C C . ILE A 1 191 ? -11.875 15.093 10.878 1.00 89.44 191 ILE A C 1
ATOM 1481 O O . ILE A 1 191 ? -11.446 15.603 11.916 1.00 89.44 191 ILE A O 1
ATOM 1485 N N . GLU A 1 192 ? -13.037 15.440 10.327 1.00 88.38 192 GLU A N 1
ATOM 1486 C CA . GLU A 1 192 ? -13.909 16.498 10.838 1.00 88.38 192 GLU A CA 1
ATOM 1487 C C . GLU A 1 192 ? -14.673 16.073 12.095 1.00 88.38 192 GLU A C 1
ATOM 1489 O O . GLU A 1 192 ? -14.752 16.853 13.049 1.00 88.38 192 GLU A O 1
ATOM 1494 N N . ASP A 1 193 ? -15.185 14.838 12.132 1.00 85.56 193 ASP A N 1
ATOM 1495 C CA . ASP A 1 193 ? -15.904 14.298 13.288 1.00 85.56 193 ASP A CA 1
ATOM 1496 C C . ASP A 1 193 ? -15.407 12.895 13.700 1.00 85.56 193 ASP A C 1
ATOM 1498 O O . ASP A 1 193 ? -16.111 11.890 13.553 1.00 85.56 193 ASP A O 1
ATOM 1502 N N . PRO A 1 194 ? -14.208 12.795 14.308 1.00 80.31 194 PRO A N 1
ATOM 1503 C CA . PRO A 1 194 ? -13.610 11.515 14.700 1.00 80.31 194 PRO A CA 1
ATOM 1504 C C . PRO A 1 194 ? -14.382 10.778 15.809 1.00 80.31 194 PRO A C 1
ATOM 1506 O O . PRO A 1 194 ? -14.104 9.612 16.086 1.00 80.31 194 PRO A O 1
ATOM 1509 N N . ASN A 1 195 ? -15.329 11.445 16.482 1.00 78.12 195 ASN A N 1
ATOM 1510 C CA . ASN A 1 195 ? -16.199 10.836 17.495 1.00 78.12 195 ASN A CA 1
ATOM 1511 C C . ASN A 1 195 ? -17.657 10.714 17.023 1.00 78.12 195 ASN A C 1
ATOM 1513 O O . ASN A 1 195 ? -18.527 10.382 17.837 1.00 78.12 195 ASN A O 1
ATOM 1517 N N . GLY A 1 196 ? -17.918 10.977 15.741 1.00 77.94 196 GLY A N 1
ATOM 1518 C CA . GLY A 1 196 ? -19.245 10.939 15.153 1.00 77.94 196 GLY A CA 1
ATOM 1519 C C . GLY A 1 196 ? -19.874 9.560 15.283 1.00 77.94 196 GLY A C 1
ATOM 1520 O O . GLY A 1 196 ? -19.216 8.529 15.131 1.00 77.94 196 GLY A O 1
ATOM 1521 N N . GLN A 1 197 ? -21.174 9.519 15.571 1.00 72.94 197 GLN A N 1
ATOM 1522 C CA . GLN A 1 197 ? -21.904 8.251 15.686 1.00 72.94 197 GLN A CA 1
ATOM 1523 C C . GLN A 1 197 ? -22.012 7.522 14.338 1.00 72.94 197 GLN A C 1
ATOM 1525 O O . GLN A 1 197 ? -22.109 6.296 14.312 1.00 72.94 197 GLN A O 1
ATOM 1530 N N . ASP A 1 198 ? -21.907 8.261 13.233 1.00 79.94 198 ASP A N 1
ATOM 1531 C CA . ASP A 1 198 ? -21.982 7.732 11.871 1.00 79.94 198 AS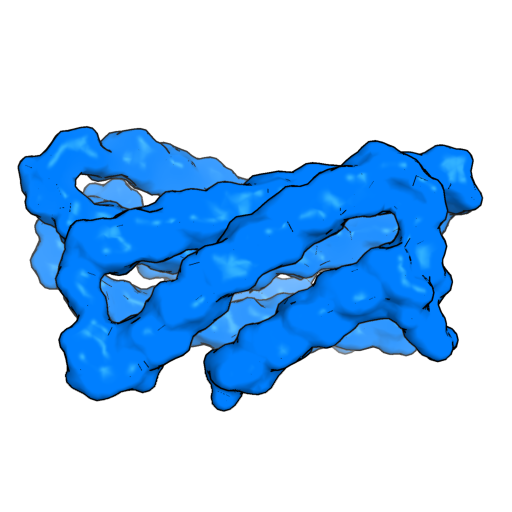P A CA 1
ATOM 1532 C C . ASP A 1 198 ? -20.690 7.035 11.412 1.00 79.94 198 ASP A C 1
ATOM 1534 O O . ASP A 1 198 ? -20.698 6.339 10.397 1.00 79.94 198 ASP A O 1
ATOM 1538 N N . MET A 1 199 ? -19.599 7.124 12.187 1.00 77.94 199 MET A N 1
ATOM 1539 C CA . MET A 1 199 ? -18.324 6.457 11.888 1.00 77.94 199 MET A CA 1
ATOM 1540 C C . MET A 1 199 ? -18.481 4.952 11.639 1.00 77.94 199 MET A C 1
ATOM 1542 O O . MET A 1 199 ? -17.819 4.399 10.765 1.00 77.94 199 MET A O 1
ATOM 1546 N N . ILE A 1 200 ? -19.388 4.287 12.360 1.00 79.56 200 ILE A N 1
ATOM 1547 C CA . ILE A 1 200 ? -19.631 2.847 12.191 1.00 79.56 200 ILE A CA 1
ATOM 1548 C C . ILE A 1 200 ? -20.222 2.498 10.817 1.00 79.56 200 ILE A C 1
ATOM 1550 O O . ILE A 1 200 ? -19.991 1.401 10.314 1.00 79.56 200 ILE A O 1
ATOM 1554 N N . ASN A 1 201 ? -20.950 3.433 10.203 1.00 82.06 201 ASN A N 1
ATOM 1555 C CA . ASN A 1 201 ? -21.526 3.277 8.868 1.00 82.06 201 ASN A CA 1
ATOM 1556 C C . ASN A 1 201 ? -20.546 3.723 7.776 1.00 82.06 201 ASN A C 1
ATOM 1558 O O . ASN A 1 201 ? -20.587 3.197 6.671 1.00 82.06 201 ASN A O 1
ATOM 1562 N N . LEU A 1 202 ? -19.638 4.647 8.098 1.00 84.75 202 LEU A N 1
ATOM 1563 C CA . LEU A 1 202 ? -18.664 5.196 7.160 1.00 84.75 202 LEU A CA 1
ATOM 1564 C C . LEU A 1 202 ? -17.477 4.250 6.900 1.00 84.75 202 LEU A C 1
ATOM 1566 O O . LEU A 1 202 ? -16.980 4.180 5.777 1.00 84.75 202 LEU A O 1
ATOM 1570 N N . LEU A 1 203 ? -17.029 3.484 7.905 1.00 85.88 203 LEU A N 1
ATOM 1571 C CA . LEU A 1 203 ? -15.898 2.553 7.750 1.00 85.88 203 LEU A CA 1
ATOM 1572 C C . LEU A 1 203 ? -16.135 1.444 6.704 1.00 85.88 203 LEU A C 1
ATOM 1574 O O . LEU A 1 203 ? -15.213 1.181 5.929 1.00 85.88 203 LEU A O 1
ATOM 1578 N N . PRO A 1 204 ? -17.315 0.792 6.626 1.00 88.06 204 PRO A N 1
ATOM 1579 C CA . PRO A 1 204 ? -17.604 -0.164 5.557 1.00 88.06 204 PRO A CA 1
ATOM 1580 C C . PRO A 1 204 ? -17.535 0.449 4.152 1.00 88.06 204 PRO A C 1
ATOM 1582 O O . PRO A 1 204 ? -16.906 -0.137 3.269 1.00 88.06 204 PRO A O 1
ATOM 1585 N N . ASP A 1 205 ? -18.122 1.633 3.954 1.00 88.94 205 ASP A N 1
ATOM 1586 C CA . ASP A 1 205 ? -18.113 2.330 2.660 1.00 88.94 205 ASP A CA 1
ATOM 1587 C C . ASP A 1 205 ? -16.688 2.724 2.255 1.00 88.94 205 ASP A C 1
ATOM 1589 O O . ASP A 1 205 ? -16.269 2.519 1.112 1.00 88.94 205 ASP A O 1
ATOM 1593 N N . MET A 1 206 ? -15.901 3.201 3.222 1.00 91.12 206 MET A N 1
ATOM 1594 C CA . MET A 1 206 ? -14.484 3.487 3.035 1.00 91.12 206 MET A CA 1
ATOM 1595 C C . MET A 1 206 ? -13.699 2.224 2.672 1.00 91.12 206 MET A C 1
ATOM 1597 O O . MET A 1 206 ? -12.905 2.254 1.737 1.00 91.12 206 MET A O 1
ATOM 1601 N N . SER A 1 207 ? -13.936 1.103 3.359 1.00 89.25 207 SER A N 1
ATOM 1602 C CA . SER A 1 207 ? -13.281 -0.174 3.053 1.00 89.25 207 SER A CA 1
ATOM 1603 C C . SER A 1 207 ? -13.551 -0.611 1.613 1.00 89.25 207 SER A C 1
ATOM 1605 O O . SER A 1 207 ? -12.619 -0.994 0.906 1.00 89.25 207 SER A O 1
ATOM 1607 N N . TYR A 1 208 ? -14.802 -0.515 1.153 1.00 89.94 208 TYR A N 1
ATOM 1608 C CA . TYR A 1 208 ? -15.164 -0.846 -0.225 1.00 89.94 208 TYR A CA 1
ATOM 1609 C C . TYR A 1 208 ? -14.491 0.090 -1.238 1.00 89.94 208 TYR A C 1
ATOM 1611 O O . TYR A 1 208 ? -13.906 -0.369 -2.222 1.00 89.94 208 TYR A O 1
ATOM 1619 N N . GLY A 1 209 ? -14.526 1.402 -0.986 1.00 91.44 209 GLY A N 1
ATOM 1620 C CA . GLY A 1 209 ? -13.875 2.390 -1.845 1.00 91.44 209 GLY A CA 1
ATOM 1621 C C . GLY A 1 209 ? -12.362 2.182 -1.938 1.00 91.44 209 GLY A C 1
ATOM 1622 O O . GLY A 1 209 ? -11.796 2.241 -3.031 1.00 91.44 209 GLY A O 1
ATOM 1623 N N . ILE A 1 210 ? -11.715 1.853 -0.816 1.00 93.19 210 ILE A N 1
ATOM 1624 C CA . ILE A 1 210 ? -10.290 1.517 -0.757 1.00 93.19 210 ILE A CA 1
ATOM 1625 C C . ILE A 1 210 ? -9.980 0.288 -1.612 1.00 93.19 210 ILE A C 1
ATOM 1627 O O . ILE A 1 210 ? -9.033 0.320 -2.396 1.00 93.19 210 ILE A O 1
ATOM 1631 N N . GLU A 1 211 ? -10.748 -0.796 -1.486 1.00 90.00 211 GLU A N 1
ATOM 1632 C CA . GLU A 1 211 ? -10.532 -2.015 -2.276 1.00 90.00 211 GLU A CA 1
ATOM 1633 C C . GLU A 1 211 ? -10.678 -1.754 -3.777 1.00 90.00 211 GLU A C 1
ATOM 1635 O O . GLU A 1 211 ? -9.827 -2.168 -4.571 1.00 90.00 211 GLU A O 1
ATOM 1640 N N . PHE A 1 212 ? -11.717 -1.014 -4.161 1.00 91.75 212 PHE A N 1
ATOM 1641 C CA . PHE A 1 212 ? -11.979 -0.656 -5.549 1.00 91.75 212 PHE A CA 1
ATOM 1642 C C . PHE A 1 212 ? -10.862 0.204 -6.151 1.00 91.75 212 PHE A C 1
ATOM 1644 O O . PHE A 1 212 ? -10.340 -0.109 -7.224 1.00 91.75 212 PHE A O 1
ATOM 1651 N N . LEU A 1 213 ? -10.449 1.262 -5.451 1.00 93.38 213 LEU A N 1
ATOM 1652 C CA . LEU A 1 213 ? -9.388 2.149 -5.922 1.00 93.38 213 LEU A CA 1
ATOM 1653 C C . LEU A 1 213 ? -8.030 1.436 -5.937 1.00 93.38 213 LEU A C 1
ATOM 1655 O O . LEU A 1 213 ? -7.236 1.620 -6.858 1.00 93.38 213 LEU A O 1
ATOM 1659 N N . ASN A 1 214 ? -7.784 0.548 -4.972 1.00 91.12 214 ASN A N 1
ATOM 1660 C CA . ASN A 1 214 ? -6.591 -0.286 -4.947 1.00 91.12 214 ASN A CA 1
ATOM 1661 C C . ASN A 1 214 ? -6.495 -1.196 -6.182 1.00 91.12 214 ASN A C 1
ATOM 1663 O O . ASN A 1 214 ? -5.416 -1.321 -6.759 1.00 91.12 214 ASN A O 1
ATOM 1667 N N . MET A 1 215 ? -7.602 -1.802 -6.618 1.00 91.50 215 MET A N 1
ATOM 1668 C CA . MET A 1 215 ? -7.639 -2.602 -7.847 1.00 91.50 215 MET A CA 1
ATOM 1669 C C . MET A 1 215 ? -7.255 -1.759 -9.071 1.00 91.50 215 MET A C 1
ATOM 1671 O O . MET A 1 215 ? -6.366 -2.151 -9.827 1.00 91.50 215 MET A O 1
ATOM 1675 N N . LYS A 1 216 ? -7.837 -0.563 -9.215 1.00 91.81 216 LYS A N 1
ATOM 1676 C CA . LYS A 1 216 ? -7.529 0.358 -10.322 1.00 91.81 216 LYS A CA 1
ATOM 1677 C C . LYS A 1 216 ? -6.069 0.816 -10.332 1.00 91.81 216 LYS A C 1
ATOM 1679 O O . LYS A 1 216 ? -5.446 0.904 -11.387 1.00 91.81 216 LYS A O 1
ATOM 1684 N N . LEU A 1 217 ? -5.480 1.055 -9.160 1.00 91.12 217 LEU A N 1
ATOM 1685 C CA . LEU A 1 217 ? -4.054 1.377 -9.044 1.00 91.12 217 LEU A CA 1
ATOM 1686 C C . LEU A 1 217 ? -3.162 0.233 -9.558 1.00 91.12 217 LEU A C 1
ATOM 1688 O O . LEU A 1 217 ? -2.193 0.489 -10.276 1.00 91.12 217 LEU A O 1
ATOM 1692 N N . HIS A 1 218 ? -3.507 -1.024 -9.260 1.00 89.06 218 HIS A N 1
ATOM 1693 C CA . HIS A 1 218 ? -2.785 -2.187 -9.788 1.00 89.06 218 HIS A CA 1
ATOM 1694 C C . HIS A 1 218 ? -2.950 -2.331 -11.307 1.00 89.06 218 HIS A C 1
ATOM 1696 O O . HIS A 1 218 ? -1.975 -2.630 -11.998 1.00 89.06 218 HIS A O 1
ATOM 1702 N N . GLU A 1 219 ? -4.150 -2.085 -11.838 1.00 90.12 219 GLU A N 1
ATOM 1703 C CA . GLU A 1 219 ? -4.410 -2.075 -13.283 1.00 90.12 219 GLU A CA 1
ATOM 1704 C C . GLU A 1 219 ? -3.561 -1.016 -13.998 1.00 90.12 219 GLU A C 1
ATOM 1706 O O . GLU A 1 219 ? -2.911 -1.323 -14.998 1.00 90.12 219 GLU A O 1
ATOM 1711 N N . ASN A 1 220 ? -3.475 0.199 -13.446 1.00 88.50 220 ASN A N 1
ATOM 1712 C CA . ASN A 1 220 ? -2.652 1.278 -13.997 1.00 88.50 220 ASN A CA 1
ATOM 1713 C C . ASN A 1 220 ? -1.168 0.889 -14.059 1.00 88.50 220 ASN A C 1
ATOM 1715 O O . ASN A 1 220 ? -0.510 1.103 -15.080 1.00 88.50 220 ASN A O 1
ATOM 1719 N N . ILE A 1 221 ? -0.643 0.267 -12.997 1.00 87.56 221 ILE A N 1
ATOM 1720 C CA . ILE A 1 221 ? 0.734 -0.248 -12.977 1.00 87.56 221 ILE A CA 1
ATOM 1721 C C . ILE A 1 221 ? 0.910 -1.350 -14.025 1.00 87.56 221 ILE A C 1
ATOM 1723 O O . ILE A 1 221 ? 1.910 -1.349 -14.740 1.00 87.56 221 ILE A O 1
ATOM 1727 N N . ALA A 1 222 ? -0.043 -2.275 -14.158 1.00 87.75 222 ALA A N 1
ATOM 1728 C CA . ALA A 1 222 ? 0.035 -3.354 -15.139 1.00 87.75 222 ALA A CA 1
ATOM 1729 C C . ALA A 1 222 ? 0.057 -2.822 -16.581 1.00 87.75 222 ALA A C 1
ATOM 1731 O O . ALA A 1 222 ? 0.890 -3.260 -17.379 1.00 87.75 222 ALA A O 1
ATOM 1732 N N . ILE A 1 223 ? -0.791 -1.834 -16.895 1.00 85.94 223 ILE A N 1
ATOM 1733 C CA . ILE A 1 223 ? -0.779 -1.136 -18.187 1.00 85.94 223 ILE A CA 1
ATOM 1734 C C . ILE A 1 223 ? 0.596 -0.505 -18.403 1.00 85.94 223 ILE A C 1
ATOM 1736 O O . ILE A 1 223 ? 1.228 -0.784 -19.418 1.00 85.94 223 ILE A O 1
ATOM 1740 N N . PHE A 1 224 ? 1.106 0.267 -17.440 1.00 85.38 224 PHE A N 1
ATOM 1741 C CA . PHE A 1 224 ? 2.421 0.905 -17.544 1.00 85.38 224 PHE A CA 1
ATOM 1742 C C . PHE A 1 224 ? 3.564 -0.098 -17.766 1.00 85.38 224 PHE A C 1
ATOM 1744 O O . PHE A 1 224 ? 4.470 0.155 -18.555 1.00 85.38 224 PHE A O 1
ATOM 1751 N N . MET A 1 225 ? 3.529 -1.247 -17.089 1.00 83.31 225 MET A N 1
ATOM 1752 C CA . MET A 1 225 ? 4.562 -2.281 -17.199 1.00 83.31 225 MET A CA 1
ATOM 1753 C C . MET A 1 225 ? 4.539 -3.026 -18.539 1.00 83.31 225 MET A C 1
ATOM 1755 O O . MET A 1 225 ? 5.555 -3.624 -18.898 1.00 83.31 225 MET A O 1
ATOM 1759 N N . SER A 1 226 ? 3.412 -2.996 -19.257 1.00 84.88 226 SER A N 1
ATOM 1760 C CA . SER A 1 226 ? 3.246 -3.618 -20.578 1.00 84.88 226 SER A CA 1
ATOM 1761 C C . SER A 1 226 ? 3.784 -2.780 -21.741 1.00 84.88 226 SER A C 1
ATOM 1763 O O . SER A 1 226 ? 3.898 -3.290 -22.857 1.00 84.88 226 SER A O 1
ATOM 1765 N N . LEU A 1 227 ? 4.102 -1.512 -21.473 1.00 78.38 227 LEU A N 1
ATOM 1766 C CA . LEU A 1 227 ? 4.650 -0.562 -22.430 1.00 78.38 227 LEU A CA 1
ATOM 1767 C C . LEU A 1 227 ? 6.191 -0.550 -22.402 1.00 78.38 227 LEU A C 1
ATOM 1769 O O . LEU A 1 227 ? 6.772 -0.364 -23.494 1.00 78.38 227 LEU A O 1
#

Radius of gyration: 19.3 Å; Cα contacts (8 Å, |Δi|>4): 156; chains: 1; bounding box: 48×36×49 Å

Secondary structure (DSSP, 8-state):
-HHHHHHHHHHHHHHHHH--SSSPPP--HHHHHHHHHHHHHHHHHHHHHHHHTSTT---HHHHHHHHHHHHHHHHHHHHHHHHHHHHHHHHS-HHHHHHHHHHHHHHHHHHHHHHHHHHHHHHHHTTTSTTHHHHHHHHHHHHHHHHHHHHHHHH---TT--SPP-HHHHHHHHHHHHHHHHHHHHHHHHHH-TT-TTHHHHHHHHHHHHHHHHHHHHHHHHHHHH-